Protein AF-A0A519QMC7-F1 (afdb_monomer_lite)

Structure (mmCIF, N/CA/C/O backbone):
data_AF-A0A519QMC7-F1
#
_entry.id   AF-A0A519QMC7-F1
#
loop_
_atom_site.group_PDB
_atom_site.id
_atom_site.type_symbol
_atom_site.label_atom_id
_atom_site.label_alt_id
_atom_site.label_comp_id
_atom_site.label_asym_id
_atom_site.label_entity_id
_atom_site.label_seq_id
_atom_site.pdbx_PDB_ins_code
_atom_site.Cartn_x
_atom_site.Cartn_y
_atom_site.Cartn_z
_atom_site.occupancy
_atom_site.B_iso_or_equiv
_atom_site.auth_seq_id
_atom_site.auth_comp_id
_atom_site.auth_asym_id
_atom_site.auth_atom_id
_atom_site.pdbx_PDB_model_num
ATOM 1 N N . MET A 1 1 ? 3.840 5.998 -18.937 1.00 46.09 1 MET A N 1
ATOM 2 C CA . MET A 1 1 ? 3.555 6.885 -17.779 1.00 46.09 1 MET A CA 1
ATOM 3 C C . MET A 1 1 ? 2.062 7.111 -17.493 1.00 46.09 1 MET A C 1
ATOM 5 O O . MET A 1 1 ? 1.726 7.189 -16.322 1.00 46.09 1 MET A O 1
ATOM 9 N N . ARG A 1 2 ? 1.148 7.182 -18.483 1.00 47.81 2 ARG A N 1
ATOM 10 C CA . ARG A 1 2 ? -0.302 7.411 -18.236 1.00 47.81 2 ARG A CA 1
ATOM 11 C C . ARG A 1 2 ? -0.976 6.383 -17.306 1.00 47.81 2 ARG A C 1
ATOM 13 O O . ARG A 1 2 ? -1.791 6.772 -16.480 1.00 47.81 2 ARG A O 1
ATOM 20 N N . ASN A 1 3 ? -0.586 5.110 -17.377 1.00 61.28 3 ASN A N 1
ATOM 21 C CA . ASN A 1 3 ? -1.212 4.038 -16.587 1.00 61.28 3 ASN A CA 1
ATOM 22 C C . ASN A 1 3 ? -0.839 4.063 -15.092 1.00 61.28 3 ASN A C 1
ATOM 24 O O . ASN A 1 3 ? -1.546 3.474 -14.284 1.00 61.28 3 ASN A O 1
ATOM 28 N N . LEU A 1 4 ? 0.231 4.768 -14.700 1.00 72.75 4 LEU A N 1
ATOM 29 C CA . LEU A 1 4 ? 0.704 4.784 -13.309 1.00 72.75 4 LEU A CA 1
ATOM 30 C C . LEU A 1 4 ? -0.295 5.445 -12.351 1.00 72.75 4 LEU A C 1
ATOM 32 O O . LEU A 1 4 ? -0.431 5.032 -11.206 1.00 72.75 4 LEU A O 1
ATOM 36 N N . TYR A 1 5 ? -1.000 6.479 -12.809 1.00 77.06 5 TYR A N 1
ATOM 37 C CA . TYR A 1 5 ? -1.881 7.269 -11.945 1.00 77.06 5 TYR A CA 1
ATOM 38 C C . TYR A 1 5 ? -3.151 6.513 -11.558 1.00 77.06 5 TYR A C 1
ATOM 40 O O . TYR A 1 5 ? -3.608 6.631 -10.424 1.00 77.06 5 TYR A O 1
ATOM 48 N N . PHE A 1 6 ? -3.671 5.681 -12.463 1.00 83.56 6 PHE A N 1
ATOM 49 C CA . PHE A 1 6 ? -4.758 4.758 -12.141 1.00 83.56 6 PHE A CA 1
ATOM 50 C C . PHE A 1 6 ? -4.337 3.754 -11.067 1.00 83.56 6 PHE A C 1
ATOM 52 O O . PHE A 1 6 ? -5.107 3.501 -10.143 1.00 83.56 6 PHE A O 1
ATOM 59 N N . VAL A 1 7 ? -3.098 3.254 -11.132 1.00 87.44 7 VAL A N 1
ATOM 60 C CA . VAL A 1 7 ? -2.547 2.361 -10.101 1.00 87.44 7 VAL A CA 1
ATOM 61 C C . VAL A 1 7 ? -2.447 3.071 -8.749 1.00 87.44 7 VAL A C 1
ATOM 63 O O . VAL A 1 7 ? -2.803 2.480 -7.737 1.00 87.44 7 VAL A O 1
ATOM 66 N N . ILE A 1 8 ? -2.051 4.350 -8.709 1.00 90.56 8 ILE A N 1
ATOM 67 C CA . ILE A 1 8 ? -2.015 5.124 -7.455 1.00 90.56 8 ILE A CA 1
ATOM 68 C C . ILE A 1 8 ? -3.418 5.244 -6.845 1.00 90.56 8 ILE A C 1
ATOM 70 O O . ILE A 1 8 ? -3.583 4.991 -5.654 1.00 90.56 8 ILE A O 1
ATOM 74 N N . ILE A 1 9 ? -4.436 5.591 -7.644 1.00 90.88 9 ILE A N 1
ATOM 75 C CA . ILE A 1 9 ? -5.827 5.670 -7.162 1.00 90.88 9 ILE A CA 1
ATOM 76 C C . ILE A 1 9 ? -6.267 4.319 -6.595 1.00 90.88 9 ILE A C 1
ATOM 78 O O . ILE A 1 9 ? -6.781 4.254 -5.478 1.00 90.88 9 ILE A O 1
ATOM 82 N N . PHE A 1 10 ? -6.025 3.248 -7.351 1.00 92.06 10 PHE A N 1
ATOM 83 C CA . PHE A 1 10 ? -6.333 1.888 -6.936 1.00 92.06 10 PHE A CA 1
ATOM 84 C C . PHE A 1 10 ? -5.649 1.531 -5.609 1.00 92.06 10 PHE A C 1
ATOM 86 O O . PHE A 1 10 ? -6.322 1.094 -4.684 1.00 92.06 10 PHE A O 1
ATOM 93 N N . PHE A 1 11 ? -4.355 1.815 -5.457 1.00 94.62 11 PHE A N 1
ATOM 94 C CA . PHE A 1 11 ? -3.611 1.566 -4.223 1.00 94.62 11 PHE A CA 1
ATOM 95 C C . PHE A 1 11 ? -4.136 2.356 -3.028 1.00 94.62 11 PHE A C 1
ATOM 97 O O . PHE A 1 11 ? -4.309 1.773 -1.958 1.00 94.62 11 PHE A O 1
ATOM 104 N N . VAL A 1 12 ? -4.451 3.644 -3.190 1.00 95.44 12 VAL A N 1
ATOM 105 C CA . VAL A 1 12 ? -5.041 4.440 -2.101 1.00 95.44 12 VAL A CA 1
ATOM 106 C C . VAL A 1 12 ? -6.371 3.829 -1.648 1.00 95.44 12 VAL A C 1
ATOM 108 O O . VAL A 1 12 ? -6.603 3.684 -0.447 1.00 95.44 12 VAL A O 1
ATOM 111 N N . ILE A 1 13 ? -7.229 3.416 -2.586 1.00 92.81 13 ILE A N 1
ATOM 112 C CA . ILE A 1 13 ? -8.515 2.776 -2.266 1.00 92.81 13 ILE A CA 1
ATOM 113 C C . ILE A 1 13 ? -8.298 1.413 -1.599 1.00 92.81 13 ILE A C 1
ATOM 115 O O . ILE A 1 13 ? -8.885 1.148 -0.550 1.00 92.81 13 ILE A O 1
ATOM 119 N N . SER A 1 14 ? -7.440 0.567 -2.169 1.00 93.19 14 SER A N 1
ATOM 120 C CA . SER A 1 14 ? -7.107 -0.762 -1.647 1.00 93.19 14 SER A CA 1
ATOM 121 C C . SER A 1 14 ? -6.582 -0.692 -0.215 1.00 93.19 14 SER A C 1
ATOM 123 O O . SER A 1 14 ? -7.052 -1.432 0.652 1.00 93.19 14 SER A O 1
ATOM 125 N N . GLY A 1 15 ? -5.671 0.246 0.056 1.00 94.69 15 GLY A N 1
ATOM 126 C CA . GLY A 1 15 ? -5.105 0.497 1.380 1.00 94.69 15 GLY A CA 1
ATOM 127 C C . GLY A 1 15 ? -6.135 1.012 2.380 1.00 94.69 15 GLY A C 1
ATOM 128 O O . GLY A 1 15 ? -6.187 0.559 3.523 1.00 94.69 15 GLY A O 1
ATOM 129 N N . PHE A 1 16 ? -7.009 1.921 1.945 1.00 94.06 16 PHE A N 1
ATOM 130 C CA . PHE A 1 16 ? -8.103 2.392 2.787 1.00 94.06 16 PHE A CA 1
ATOM 131 C C . PHE A 1 16 ? -9.039 1.240 3.170 1.00 94.06 16 PHE A C 1
ATOM 133 O O . PHE A 1 16 ? -9.337 1.035 4.346 1.00 94.06 16 PHE A O 1
ATOM 140 N N . LEU A 1 17 ? -9.459 0.444 2.185 1.00 91.25 17 LEU A N 1
ATOM 141 C CA . LEU A 1 17 ? -10.439 -0.619 2.367 1.00 91.25 17 LEU A CA 1
ATOM 142 C C . LEU A 1 17 ? -9.938 -1.736 3.281 1.00 91.25 17 LEU A C 1
ATOM 144 O O . LEU A 1 17 ? -10.635 -2.114 4.221 1.00 91.25 17 LEU A O 1
ATOM 148 N N . ILE A 1 18 ? -8.731 -2.256 3.026 1.00 91.69 18 ILE A N 1
ATOM 149 C CA . ILE A 1 18 ? -8.158 -3.328 3.848 1.00 91.69 18 ILE A CA 1
ATOM 150 C C . ILE A 1 18 ? -8.066 -2.895 5.306 1.00 91.69 18 ILE A C 1
ATOM 152 O O . ILE A 1 18 ? -8.461 -3.633 6.206 1.00 91.69 18 ILE A O 1
ATOM 156 N N . ASN A 1 19 ? -7.562 -1.688 5.541 1.00 93.81 19 ASN A N 1
ATOM 157 C CA . ASN A 1 19 ? -7.277 -1.245 6.887 1.00 93.81 19 ASN A CA 1
ATOM 158 C C . ASN A 1 19 ? -8.563 -0.868 7.634 1.00 93.81 19 ASN A C 1
ATOM 160 O O . ASN A 1 19 ? -8.681 -1.133 8.826 1.00 93.81 19 ASN A O 1
ATOM 164 N N . TYR A 1 20 ? -9.561 -0.341 6.922 1.00 91.38 20 TYR A N 1
ATOM 165 C CA . TYR A 1 20 ? -10.906 -0.139 7.453 1.00 91.38 20 TYR A CA 1
ATOM 166 C C . TYR A 1 20 ? -11.560 -1.462 7.884 1.00 91.38 20 TYR A C 1
ATOM 168 O O . TYR A 1 20 ? -12.094 -1.545 8.989 1.00 91.38 20 TYR A O 1
ATOM 176 N N . LEU A 1 21 ? -11.459 -2.518 7.067 1.00 89.12 21 LEU A N 1
ATOM 177 C CA . LEU A 1 21 ? -11.976 -3.850 7.410 1.00 89.12 21 LEU A CA 1
ATOM 178 C C . LEU A 1 21 ? -11.258 -4.457 8.624 1.00 89.12 21 LEU A C 1
ATOM 180 O O . LEU A 1 21 ? -11.921 -4.990 9.510 1.00 89.12 21 LEU A O 1
ATOM 184 N N . LEU A 1 22 ? -9.928 -4.327 8.706 1.00 91.44 22 LEU A N 1
ATOM 185 C CA . LEU A 1 22 ? -9.152 -4.774 9.872 1.00 91.44 22 LEU A CA 1
ATOM 186 C C . LEU A 1 22 ? -9.582 -4.053 11.159 1.00 91.44 22 LEU A C 1
ATOM 188 O O . LEU A 1 22 ? -9.704 -4.687 12.206 1.00 91.44 22 LEU A O 1
ATOM 192 N N . LEU A 1 23 ? -9.840 -2.743 11.085 1.00 92.12 23 LEU A N 1
ATOM 193 C CA . LEU A 1 23 ? -10.321 -1.945 12.218 1.00 92.12 23 LEU A CA 1
ATOM 194 C C . LEU A 1 23 ? -11.744 -2.340 12.645 1.00 92.12 23 LEU A C 1
ATOM 196 O O . LEU A 1 23 ? -12.019 -2.410 13.844 1.00 92.12 23 LEU A O 1
ATOM 200 N N . ILE A 1 24 ? -12.640 -2.627 11.693 1.00 89.06 24 ILE A N 1
ATOM 201 C CA . ILE A 1 24 ? -13.989 -3.135 11.996 1.00 89.06 24 ILE A CA 1
ATOM 202 C C . ILE A 1 24 ? -13.914 -4.500 12.678 1.00 89.06 24 ILE A C 1
ATOM 204 O O . ILE A 1 24 ? -14.530 -4.679 13.727 1.00 89.06 24 ILE A O 1
ATOM 208 N N . GLU A 1 25 ? -13.166 -5.446 12.104 1.00 89.00 25 GLU A N 1
ATOM 209 C CA . GLU A 1 25 ? -13.047 -6.807 12.640 1.00 89.00 25 GLU A CA 1
ATOM 210 C C . GLU A 1 25 ? -12.441 -6.792 14.049 1.00 89.00 25 GLU A C 1
ATOM 212 O O . GLU A 1 25 ? -12.923 -7.477 14.952 1.00 89.00 25 GLU A O 1
ATOM 217 N N . GLU A 1 26 ? -11.424 -5.956 14.269 1.00 90.38 26 GLU A N 1
ATOM 218 C CA . GLU A 1 26 ? -10.845 -5.766 15.594 1.00 90.38 26 GLU A CA 1
ATOM 219 C C . GLU A 1 26 ? -11.857 -5.199 16.596 1.00 90.38 26 GLU A C 1
ATOM 221 O O . GLU A 1 26 ? -11.900 -5.655 17.739 1.00 90.38 26 GLU A O 1
ATOM 226 N N . LYS A 1 27 ? -12.680 -4.228 16.180 1.00 88.94 27 LYS A N 1
ATOM 227 C CA . LYS A 1 27 ? -13.714 -3.635 17.036 1.00 88.94 27 LYS A CA 1
ATOM 228 C C . LYS A 1 27 ? -14.827 -4.631 17.376 1.00 88.94 27 LYS A C 1
ATOM 230 O O . LYS A 1 27 ? -15.353 -4.564 18.482 1.00 88.94 27 LYS A O 1
ATOM 235 N N . SER A 1 28 ? -15.203 -5.522 16.456 1.00 85.25 28 SER A N 1
ATOM 236 C CA . SER A 1 28 ? -16.301 -6.473 16.676 1.00 85.25 28 SER A CA 1
ATOM 237 C C . SER A 1 28 ? -15.876 -7.696 17.488 1.00 85.25 28 SER A C 1
ATOM 239 O O . SER A 1 28 ? -16.620 -8.143 18.356 1.00 85.25 28 SER A O 1
ATOM 241 N N . ASN A 1 29 ? -14.687 -8.242 17.219 1.00 81.00 29 ASN A N 1
ATOM 242 C CA . ASN A 1 29 ? -14.283 -9.554 17.729 1.00 81.00 29 ASN A CA 1
ATOM 243 C C . ASN A 1 29 ? -13.193 -9.481 18.809 1.00 81.00 29 ASN A C 1
ATOM 245 O O . ASN A 1 29 ? -12.755 -10.527 19.286 1.00 81.00 29 ASN A O 1
ATOM 249 N N . ASN A 1 30 ? -12.697 -8.281 19.153 1.00 78.12 30 ASN A N 1
ATOM 250 C CA . ASN A 1 30 ? -11.499 -8.024 19.978 1.00 78.12 30 ASN A CA 1
ATOM 251 C C . ASN A 1 30 ? -10.199 -8.694 19.486 1.00 78.12 30 ASN A C 1
ATOM 253 O O . ASN A 1 30 ? -9.121 -8.430 20.024 1.00 78.12 30 ASN A O 1
ATOM 257 N N . ASN A 1 31 ? -10.281 -9.528 18.452 1.00 79.19 31 ASN A N 1
ATOM 258 C CA . ASN A 1 31 ? -9.192 -10.264 17.847 1.00 79.19 31 ASN A CA 1
ATOM 259 C C . ASN A 1 31 ? -9.418 -10.368 16.334 1.00 79.19 31 ASN A C 1
ATOM 261 O O . ASN A 1 31 ? -10.555 -10.465 15.871 1.00 79.19 31 ASN A O 1
ATOM 265 N N . ILE A 1 32 ? -8.328 -10.373 15.574 1.00 83.94 32 ILE A N 1
ATOM 266 C CA . ILE A 1 32 ? -8.351 -10.423 14.112 1.00 83.94 32 ILE A CA 1
ATOM 267 C C . ILE A 1 32 ? -8.043 -11.854 13.683 1.00 83.94 32 ILE A C 1
ATOM 269 O O . ILE A 1 32 ? -6.971 -12.385 13.982 1.00 83.94 32 ILE A O 1
ATOM 273 N N . LYS A 1 33 ? -8.965 -12.492 12.956 1.00 86.44 33 LYS A N 1
ATOM 274 C CA . LYS A 1 33 ? -8.761 -13.843 12.425 1.00 86.44 33 LYS A CA 1
ATOM 275 C C . LYS A 1 33 ? -7.989 -13.758 11.111 1.00 86.44 33 LYS A C 1
ATOM 277 O O . LYS A 1 33 ? -8.565 -13.859 10.030 1.00 86.44 33 LYS A O 1
ATOM 282 N N . ILE A 1 34 ? -6.667 -13.629 11.216 1.00 85.12 34 ILE A N 1
ATOM 283 C CA . ILE A 1 34 ? -5.744 -13.491 10.075 1.00 85.12 34 ILE A CA 1
ATOM 284 C C . ILE A 1 34 ? -5.985 -14.558 8.989 1.00 85.12 34 ILE A C 1
ATOM 286 O O . ILE A 1 34 ? -6.023 -14.237 7.806 1.00 85.12 34 ILE A O 1
ATOM 290 N N . GLY A 1 35 ? -6.199 -15.822 9.375 1.00 86.19 35 GLY A N 1
ATOM 291 C CA . GLY A 1 35 ? -6.462 -16.899 8.414 1.00 86.19 35 GLY A CA 1
ATOM 292 C C . GLY A 1 35 ? -7.748 -16.681 7.610 1.00 86.19 35 GLY A C 1
ATOM 293 O O . GLY A 1 35 ? -7.740 -16.779 6.387 1.00 86.19 35 GLY A O 1
ATOM 294 N N . ALA A 1 36 ? -8.842 -16.306 8.279 1.00 85.81 36 ALA A N 1
ATOM 295 C CA . ALA A 1 36 ? -10.107 -16.007 7.608 1.00 85.81 36 ALA A CA 1
ATOM 296 C C . ALA A 1 36 ? -9.984 -14.772 6.702 1.00 85.81 36 ALA A C 1
ATOM 298 O O . ALA A 1 36 ? -10.532 -14.749 5.602 1.00 85.81 36 ALA A O 1
ATOM 299 N N . PHE A 1 37 ? -9.215 -13.774 7.142 1.00 86.44 37 PHE A N 1
ATOM 300 C CA . PHE A 1 37 ? -8.879 -12.601 6.347 1.00 86.44 37 PHE A CA 1
ATOM 301 C C . PHE A 1 37 ? -8.151 -12.975 5.041 1.00 86.44 37 PHE A C 1
ATOM 303 O O . PHE A 1 37 ? -8.579 -12.548 3.965 1.00 86.44 37 PHE A O 1
ATOM 310 N N . TYR A 1 38 ? -7.116 -13.822 5.106 1.00 87.88 38 TYR A N 1
ATOM 311 C CA . TYR A 1 38 ? -6.389 -14.273 3.914 1.00 87.88 38 TYR A CA 1
ATOM 312 C C . TYR A 1 38 ? -7.246 -15.122 2.980 1.00 87.88 38 TYR A C 1
ATOM 314 O O . TYR A 1 38 ? -7.175 -14.932 1.770 1.00 87.88 38 TYR A O 1
ATOM 322 N N . ILE A 1 39 ? -8.094 -16.005 3.514 1.00 88.81 39 ILE A N 1
ATOM 323 C CA . ILE A 1 39 ? -8.983 -16.842 2.696 1.00 88.81 39 ILE A CA 1
ATOM 324 C C . ILE A 1 39 ? -9.962 -15.978 1.896 1.00 88.81 39 ILE A C 1
ATOM 326 O O . ILE A 1 39 ? -10.067 -16.142 0.682 1.00 88.81 39 ILE A O 1
ATOM 330 N N . ARG A 1 40 ? -10.642 -15.019 2.543 1.00 85.38 40 ARG A N 1
ATOM 331 C CA . ARG A 1 40 ? -11.578 -14.108 1.855 1.00 85.38 40 ARG A CA 1
ATOM 332 C C . ARG A 1 40 ? -10.892 -13.346 0.724 1.00 85.38 40 ARG A C 1
ATOM 334 O O . ARG A 1 40 ? -11.456 -13.191 -0.357 1.00 85.38 40 ARG A O 1
ATOM 341 N N . ARG A 1 41 ? -9.660 -12.891 0.959 1.00 86.19 41 ARG A N 1
ATOM 342 C CA . ARG A 1 41 ? -8.869 -12.200 -0.058 1.00 86.19 41 ARG A CA 1
ATOM 343 C C . ARG A 1 41 ? -8.446 -13.127 -1.196 1.00 86.19 41 ARG A C 1
ATOM 345 O O . ARG A 1 41 ? -8.649 -12.765 -2.352 1.00 86.19 41 ARG A O 1
ATOM 352 N N . ALA A 1 42 ? -7.921 -14.310 -0.887 1.00 87.69 42 ALA A N 1
ATOM 353 C CA . ALA A 1 42 ? -7.515 -15.288 -1.890 1.00 87.69 42 ALA A CA 1
ATOM 354 C C . ALA A 1 42 ? -8.696 -15.663 -2.797 1.00 87.69 42 ALA A C 1
ATOM 356 O O . ALA A 1 42 ? -8.562 -15.622 -4.013 1.00 87.69 42 ALA A O 1
ATOM 357 N N . LEU A 1 43 ? -9.883 -15.905 -2.235 1.00 88.94 43 LEU A N 1
ATOM 358 C CA . LEU A 1 43 ? -11.092 -16.202 -3.014 1.00 88.94 43 LEU A CA 1
ATOM 359 C C . LEU A 1 43 ? -11.557 -15.039 -3.903 1.00 88.94 43 LEU A C 1
ATOM 361 O O . LEU A 1 43 ? -12.235 -15.274 -4.897 1.00 88.94 43 LEU A O 1
ATOM 365 N N . ARG A 1 44 ? -11.193 -13.794 -3.579 1.00 86.12 44 ARG A N 1
ATOM 366 C CA . ARG A 1 44 ? -11.514 -12.616 -4.396 1.00 86.12 44 ARG A CA 1
ATOM 367 C C . ARG A 1 44 ? -10.492 -12.372 -5.510 1.00 86.12 44 ARG A C 1
ATOM 369 O O . ARG A 1 44 ? -10.886 -12.002 -6.612 1.00 86.12 44 ARG A O 1
ATOM 376 N N . VAL A 1 45 ? -9.199 -12.531 -5.225 1.00 87.12 45 VAL A N 1
ATOM 377 C CA . VAL A 1 45 ? -8.108 -12.175 -6.153 1.00 87.12 45 VAL A CA 1
ATOM 378 C C . VAL A 1 45 ? -7.708 -13.355 -7.037 1.00 87.12 45 VAL A C 1
ATOM 380 O O . VAL A 1 45 ? -7.538 -13.190 -8.246 1.00 87.12 45 VAL A O 1
ATOM 383 N N . LEU A 1 46 ? -7.604 -14.557 -6.463 1.00 88.50 46 LEU A N 1
ATOM 384 C CA . LEU A 1 46 ? -7.077 -15.735 -7.147 1.00 88.50 46 LEU A CA 1
ATOM 385 C C . LEU A 1 46 ? -7.893 -16.138 -8.386 1.00 88.50 46 LEU A C 1
ATOM 387 O O . LEU A 1 46 ? -7.262 -16.425 -9.398 1.00 88.50 46 LEU A O 1
ATOM 391 N N . PRO A 1 47 ? -9.244 -16.117 -8.400 1.00 90.69 47 PRO A N 1
ATOM 392 C CA . PRO A 1 47 ? -9.992 -16.491 -9.603 1.00 90.69 47 PRO A CA 1
ATOM 393 C C . PRO A 1 47 ? -9.687 -15.576 -10.790 1.00 90.69 47 PRO A C 1
ATOM 395 O O . PRO A 1 47 ? -9.445 -16.049 -11.898 1.00 90.69 47 PRO A O 1
ATOM 398 N N . VAL A 1 48 ? -9.644 -14.263 -10.550 1.00 89.81 48 VAL A N 1
ATOM 399 C CA . VAL A 1 48 ? -9.351 -13.270 -11.592 1.00 89.81 48 VAL A CA 1
ATOM 400 C C . VAL A 1 48 ? -7.904 -13.403 -12.058 1.00 89.81 48 VAL A C 1
ATOM 402 O O . VAL A 1 48 ? -7.644 -13.384 -13.260 1.00 89.81 48 VAL A O 1
ATOM 405 N N . PHE A 1 49 ? -6.972 -13.599 -11.121 1.00 88.75 49 PHE A N 1
ATOM 406 C CA . PHE A 1 49 ? -5.570 -13.855 -11.431 1.00 88.75 49 PHE A CA 1
ATOM 407 C C . PHE A 1 49 ? -5.396 -15.105 -12.299 1.00 88.75 49 PHE A C 1
ATOM 409 O O . PHE A 1 49 ? -4.715 -15.030 -13.314 1.00 88.75 49 PHE A O 1
ATOM 416 N N . LEU A 1 50 ? -6.033 -16.226 -11.947 1.00 89.88 50 LEU A N 1
ATOM 417 C CA . LEU A 1 50 ? -5.925 -17.482 -12.692 1.00 89.88 50 LEU A CA 1
ATOM 418 C C . LEU A 1 50 ? -6.483 -17.355 -14.109 1.00 89.88 50 LEU A C 1
ATOM 420 O O . LEU A 1 50 ? -5.851 -17.828 -15.049 1.00 89.88 50 LEU A O 1
ATOM 424 N N . VAL A 1 51 ? -7.627 -16.685 -14.277 1.00 90.06 51 VAL A N 1
ATOM 425 C CA . VAL A 1 51 ? -8.205 -16.427 -15.604 1.00 90.06 51 VAL A CA 1
ATOM 426 C C . VAL A 1 51 ? -7.259 -15.567 -16.438 1.00 90.06 51 VAL A C 1
ATOM 428 O O . VAL A 1 51 ? -6.931 -15.930 -17.564 1.00 90.06 51 VAL A O 1
ATOM 431 N N . TYR A 1 52 ? -6.775 -14.453 -15.886 1.00 86.81 52 TYR A N 1
ATOM 432 C CA . TYR A 1 52 ? -5.848 -13.566 -16.587 1.00 86.81 52 TYR A CA 1
ATOM 433 C C . TYR A 1 52 ? -4.523 -14.262 -16.930 1.00 86.81 52 TYR A C 1
ATOM 435 O O . TYR A 1 52 ? -4.020 -14.139 -18.044 1.00 86.81 52 TYR A O 1
ATOM 443 N N . PHE A 1 53 ? -3.986 -15.050 -16.000 1.00 86.00 53 PHE A N 1
ATOM 444 C CA . PHE A 1 53 ? -2.773 -15.829 -16.207 1.00 86.00 53 PHE A CA 1
ATOM 445 C C . PHE A 1 53 ? -2.963 -16.896 -17.294 1.00 86.00 53 PHE A C 1
ATOM 447 O O . PHE A 1 53 ? -2.109 -17.028 -18.167 1.00 86.00 53 PHE A O 1
ATOM 454 N N . ALA A 1 54 ? -4.106 -17.587 -17.319 1.00 87.94 54 ALA A N 1
ATOM 455 C CA . ALA A 1 54 ? -4.444 -18.520 -18.392 1.00 87.94 54 ALA A CA 1
ATOM 456 C C . ALA A 1 54 ? -4.529 -17.819 -19.757 1.00 87.94 54 ALA A C 1
ATOM 458 O O . ALA A 1 54 ? -3.984 -18.328 -20.731 1.00 87.94 54 ALA A O 1
ATOM 459 N N . PHE A 1 55 ? -5.140 -16.629 -19.833 1.00 86.00 55 PHE A N 1
ATOM 460 C CA . PHE A 1 55 ? -5.173 -15.843 -21.072 1.00 86.00 55 PHE A CA 1
ATOM 461 C C . PHE A 1 55 ? -3.780 -15.488 -21.582 1.00 86.00 55 PHE A C 1
ATOM 463 O O . PHE A 1 55 ? -3.554 -15.551 -22.787 1.00 86.00 55 PHE A O 1
ATOM 470 N N . ILE A 1 56 ? -2.855 -15.143 -20.684 1.00 81.50 56 ILE A N 1
ATOM 471 C CA . ILE A 1 56 ? -1.456 -14.898 -21.039 1.00 81.50 56 ILE A CA 1
ATOM 472 C C . ILE A 1 56 ? -0.853 -16.170 -21.633 1.00 81.50 56 ILE A C 1
ATOM 474 O O . ILE A 1 56 ? -0.371 -16.127 -22.755 1.00 81.50 56 ILE A O 1
ATOM 478 N N . LEU A 1 57 ? -0.965 -17.324 -20.975 1.00 82.56 57 LEU A N 1
ATOM 479 C CA . LEU A 1 57 ? -0.401 -18.578 -21.498 1.00 82.56 57 LEU A CA 1
ATOM 480 C C . LEU A 1 57 ? -0.917 -18.977 -22.897 1.00 82.56 57 LEU A C 1
ATOM 482 O O . LEU A 1 57 ? -0.253 -19.748 -23.583 1.00 82.56 57 LEU A O 1
ATOM 486 N N . LEU A 1 58 ? -2.074 -18.460 -23.323 1.00 83.88 58 LEU A N 1
ATOM 487 C CA . LEU A 1 58 ? -2.661 -18.705 -24.644 1.00 83.88 58 LEU A CA 1
ATOM 488 C C . LEU A 1 58 ? -2.210 -17.711 -25.733 1.00 83.88 58 LEU A C 1
ATOM 490 O O . LEU A 1 58 ? -2.539 -17.914 -26.901 1.00 83.88 58 LEU A O 1
ATOM 494 N N . GLN A 1 59 ? -1.499 -16.633 -25.387 1.00 79.94 59 GLN A N 1
ATOM 495 C CA . GLN A 1 59 ? -0.999 -15.665 -26.369 1.00 79.94 59 GLN A CA 1
ATOM 496 C C . GLN A 1 59 ? 0.254 -16.192 -27.091 1.00 79.94 59 GLN A C 1
ATOM 498 O O . GLN A 1 59 ? 1.088 -16.859 -26.473 1.00 79.94 59 GLN A O 1
ATOM 503 N N . PRO A 1 60 ? 0.436 -15.863 -28.385 1.00 74.12 60 PRO A N 1
ATOM 504 C CA . PRO A 1 60 ? 1.653 -16.188 -29.116 1.00 74.12 60 PRO A CA 1
ATOM 505 C C . PRO A 1 60 ? 2.792 -15.279 -28.640 1.00 74.12 60 PRO A C 1
ATOM 507 O O . PRO A 1 60 ? 2.961 -14.163 -29.128 1.00 74.12 60 PRO A O 1
ATOM 510 N N . PHE A 1 61 ? 3.550 -15.745 -27.652 1.00 71.88 61 PHE A N 1
ATOM 511 C CA . PHE A 1 61 ? 4.727 -15.048 -27.144 1.00 71.88 61 PHE A CA 1
ATOM 512 C C . PHE A 1 61 ? 5.999 -15.466 -27.872 1.00 71.88 61 PHE A C 1
ATOM 514 O O . PHE A 1 61 ? 6.126 -16.612 -28.311 1.00 71.88 61 PHE A O 1
ATOM 521 N N . GLU A 1 62 ? 6.969 -14.553 -27.956 1.00 70.38 62 GLU A N 1
ATOM 522 C CA . GLU A 1 62 ? 8.313 -14.950 -28.358 1.00 70.38 62 GLU A CA 1
ATOM 523 C C . GLU A 1 62 ? 8.898 -15.915 -27.306 1.00 70.38 62 GLU A C 1
ATOM 525 O O . GLU A 1 62 ? 8.625 -15.760 -26.111 1.00 70.38 62 GLU A O 1
ATOM 530 N N . PRO A 1 63 ? 9.721 -16.909 -27.695 1.00 63.72 63 PRO A N 1
ATOM 531 C CA . PRO A 1 63 ? 10.258 -17.918 -26.772 1.00 63.72 63 PRO A CA 1
ATOM 532 C C . PRO A 1 63 ? 10.993 -17.342 -25.550 1.00 63.72 63 PRO A C 1
ATOM 534 O O . PRO A 1 63 ? 11.087 -18.000 -24.515 1.00 63.72 63 PRO A O 1
ATOM 537 N N . ASN A 1 64 ? 11.495 -16.109 -25.657 1.00 64.44 64 ASN A N 1
ATOM 538 C CA . ASN A 1 64 ? 12.214 -15.417 -24.591 1.00 64.44 64 ASN A CA 1
ATOM 539 C C . ASN A 1 64 ? 11.298 -14.676 -23.598 1.00 64.44 64 ASN A C 1
ATOM 541 O O . ASN A 1 64 ? 11.768 -14.273 -22.534 1.00 64.44 64 ASN A O 1
ATOM 545 N N . ASP A 1 65 ? 10.001 -14.531 -23.887 1.00 67.94 65 ASP A N 1
ATOM 546 C CA . ASP A 1 65 ? 9.091 -13.729 -23.062 1.00 67.94 65 ASP A CA 1
ATOM 547 C C . ASP A 1 65 ? 8.546 -14.493 -21.843 1.00 67.94 65 ASP A C 1
ATOM 549 O O . ASP A 1 65 ? 8.332 -13.915 -20.771 1.00 67.94 65 ASP A O 1
ATOM 553 N N . LEU A 1 66 ? 8.364 -15.811 -21.973 1.00 75.00 66 LEU A N 1
ATOM 554 C CA . LEU A 1 66 ? 7.831 -16.701 -20.933 1.00 75.00 66 LEU A CA 1
ATOM 555 C C . LEU A 1 66 ? 8.869 -17.728 -20.468 1.00 75.00 66 LEU A C 1
ATOM 557 O O . LEU A 1 66 ? 8.661 -18.939 -20.518 1.00 75.00 66 LEU A O 1
ATOM 561 N N . THR A 1 67 ? 10.002 -17.244 -19.968 1.00 81.75 67 THR A N 1
ATOM 562 C CA . THR A 1 67 ? 10.964 -18.114 -19.281 1.00 81.75 67 THR A CA 1
ATOM 563 C C . THR A 1 67 ? 10.387 -18.650 -17.963 1.00 81.75 67 THR A C 1
ATOM 565 O O . THR A 1 67 ? 9.545 -18.015 -17.322 1.00 81.75 67 THR A O 1
ATOM 568 N N . LEU A 1 68 ? 10.888 -19.803 -17.498 1.00 83.56 68 LEU A N 1
ATOM 569 C CA . LEU A 1 68 ? 10.512 -20.370 -16.193 1.00 83.56 68 LEU A CA 1
ATOM 570 C C . LEU A 1 68 ? 10.711 -19.358 -15.052 1.00 83.56 68 LEU A C 1
ATOM 572 O O . LEU A 1 68 ? 9.890 -19.281 -14.142 1.00 83.56 68 LEU A O 1
ATOM 576 N N . LYS A 1 69 ? 11.765 -18.537 -15.137 1.00 84.56 69 LYS A N 1
ATOM 577 C CA . LYS A 1 69 ? 12.039 -17.447 -14.195 1.00 84.56 69 LYS A CA 1
ATOM 578 C C . LYS A 1 69 ? 10.874 -16.446 -14.136 1.00 84.56 69 LYS A C 1
ATOM 580 O O . LYS A 1 69 ? 10.384 -16.157 -13.047 1.00 84.56 69 LYS A O 1
ATOM 585 N N . ASN A 1 70 ? 10.382 -15.977 -15.286 1.00 81.81 70 ASN A N 1
ATOM 586 C CA . ASN A 1 70 ? 9.258 -15.035 -15.352 1.00 81.81 70 ASN A CA 1
ATOM 587 C C . ASN A 1 70 ? 7.978 -15.639 -14.764 1.00 81.81 70 ASN A C 1
ATOM 589 O O . ASN A 1 70 ? 7.270 -14.981 -14.004 1.00 81.81 70 ASN A O 1
ATOM 593 N N . ILE A 1 71 ? 7.704 -16.911 -15.065 1.00 84.81 71 ILE A N 1
ATOM 594 C CA . ILE A 1 71 ? 6.542 -17.631 -14.527 1.00 84.81 71 ILE A CA 1
ATOM 595 C C . ILE A 1 71 ? 6.625 -17.742 -13.002 1.00 84.81 71 ILE A C 1
ATOM 597 O O . ILE A 1 71 ? 5.648 -17.450 -12.309 1.00 84.81 71 ILE A O 1
ATOM 601 N N . LEU A 1 72 ? 7.794 -18.106 -12.466 1.00 87.38 72 LEU A N 1
ATOM 602 C CA . LEU A 1 72 ? 8.012 -18.165 -11.021 1.00 87.38 72 LEU A CA 1
ATOM 603 C C . LEU A 1 72 ? 7.787 -16.799 -10.375 1.00 87.38 72 LEU A C 1
ATOM 605 O O . LEU A 1 72 ? 7.111 -16.724 -9.349 1.00 87.38 72 LEU A O 1
ATOM 609 N N . HIS A 1 73 ? 8.272 -15.718 -10.985 1.00 85.62 73 HIS A N 1
ATOM 610 C CA . HIS A 1 73 ? 8.031 -14.369 -10.479 1.00 85.62 73 HIS A CA 1
ATOM 611 C C . HIS A 1 73 ? 6.544 -13.987 -10.477 1.00 85.62 73 HIS A C 1
ATOM 613 O O . HIS A 1 73 ? 6.090 -13.342 -9.532 1.00 85.62 73 HIS A O 1
ATOM 619 N N . ILE A 1 74 ? 5.766 -14.406 -11.480 1.00 86.75 74 ILE A N 1
ATOM 620 C CA . ILE A 1 74 ? 4.318 -14.145 -11.545 1.00 86.75 74 ILE A CA 1
ATOM 621 C C . ILE A 1 74 ? 3.582 -14.895 -10.436 1.00 86.75 74 ILE A C 1
ATOM 623 O O . ILE A 1 74 ? 2.832 -14.285 -9.679 1.00 86.75 74 ILE A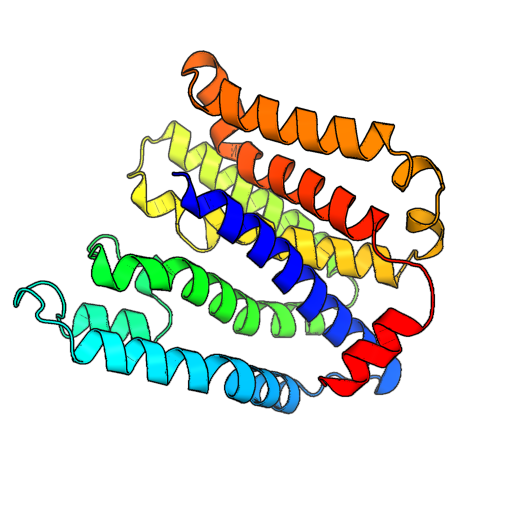 O 1
ATOM 627 N N . ILE A 1 75 ? 3.829 -16.201 -10.306 1.00 86.75 75 ILE A N 1
ATOM 628 C CA . ILE A 1 75 ? 3.149 -17.059 -9.323 1.00 86.75 75 ILE A CA 1
ATOM 629 C C . ILE A 1 75 ? 3.537 -16.681 -7.889 1.00 86.75 75 ILE A C 1
ATOM 631 O O . ILE A 1 75 ? 2.713 -16.760 -6.982 1.00 86.75 75 ILE A O 1
ATOM 635 N N . THR A 1 76 ? 4.778 -16.245 -7.670 1.00 88.56 76 THR A N 1
ATOM 636 C CA . THR A 1 76 ? 5.237 -15.800 -6.344 1.00 88.56 76 THR A CA 1
ATOM 637 C C . THR A 1 76 ? 4.931 -14.332 -6.059 1.00 88.56 76 THR A C 1
ATOM 639 O O . THR A 1 76 ? 5.293 -13.847 -4.990 1.00 88.56 76 THR A O 1
ATOM 642 N N . PHE A 1 77 ? 4.270 -13.613 -6.976 1.00 87.69 77 PHE A N 1
ATOM 643 C CA . PHE A 1 77 ? 3.991 -12.180 -6.844 1.00 87.69 77 PHE A CA 1
ATOM 644 C C . PHE A 1 77 ? 5.258 -11.332 -6.631 1.00 87.69 77 PHE A C 1
ATOM 646 O O . PHE A 1 77 ? 5.227 -10.317 -5.939 1.00 87.69 77 PHE A O 1
ATOM 653 N N . THR A 1 78 ? 6.382 -11.735 -7.230 1.00 87.56 78 THR A N 1
ATOM 654 C CA . THR A 1 78 ? 7.693 -11.069 -7.117 1.00 87.56 78 THR A CA 1
ATOM 655 C C . THR A 1 78 ? 8.175 -10.446 -8.428 1.00 87.56 78 THR A C 1
ATOM 657 O O . THR A 1 78 ? 9.329 -10.041 -8.523 1.00 87.56 78 THR A O 1
ATOM 660 N N . VAL A 1 79 ? 7.302 -10.301 -9.433 1.00 84.50 79 VAL A N 1
ATOM 661 C CA . VAL A 1 79 ? 7.617 -9.631 -10.719 1.00 84.50 79 VAL A CA 1
ATOM 662 C C . VAL A 1 79 ? 8.197 -8.231 -10.522 1.00 84.50 79 VAL A C 1
ATOM 664 O O . VAL A 1 79 ? 9.029 -7.775 -11.299 1.00 84.50 79 VAL A O 1
ATOM 667 N N . ASN A 1 80 ? 7.785 -7.540 -9.461 1.00 84.19 80 ASN A N 1
ATOM 668 C CA . ASN A 1 80 ? 8.301 -6.224 -9.115 1.00 84.19 80 ASN A CA 1
ATOM 669 C C . ASN A 1 80 ? 9.755 -6.234 -8.619 1.00 84.19 80 ASN A C 1
ATOM 671 O O . ASN A 1 80 ? 10.281 -5.149 -8.424 1.00 84.19 80 ASN A O 1
ATOM 675 N N . PHE A 1 81 ? 10.387 -7.391 -8.399 1.00 80.31 81 PHE A N 1
ATOM 676 C CA . PHE A 1 81 ? 11.810 -7.533 -8.059 1.00 80.31 81 PHE A CA 1
ATOM 677 C C . PHE A 1 81 ? 12.680 -7.976 -9.242 1.00 80.31 81 PHE A C 1
ATOM 679 O O . PHE A 1 81 ? 13.889 -8.100 -9.077 1.00 80.31 81 PHE A O 1
ATOM 686 N N . ASP A 1 82 ? 12.084 -8.222 -10.412 1.00 77.38 82 ASP A N 1
ATOM 687 C CA . ASP A 1 82 ? 12.825 -8.606 -11.610 1.00 77.38 82 ASP A CA 1
ATOM 688 C C . ASP A 1 82 ? 12.972 -7.421 -12.575 1.00 77.38 82 ASP A C 1
ATOM 690 O O . ASP A 1 82 ? 11.990 -6.846 -13.070 1.00 77.38 82 ASP A O 1
ATOM 694 N N . ASP A 1 83 ? 14.226 -7.082 -12.861 1.00 67.50 83 ASP A N 1
ATOM 695 C CA . ASP A 1 83 ? 14.602 -6.027 -13.803 1.00 67.50 83 ASP A CA 1
ATOM 696 C C . ASP A 1 83 ? 14.528 -6.496 -15.258 1.00 67.50 83 ASP A C 1
ATOM 698 O O . ASP A 1 83 ? 14.431 -5.676 -16.167 1.00 67.50 83 ASP A O 1
ATOM 702 N N . SER A 1 84 ? 14.492 -7.814 -15.487 1.00 67.44 84 SER A N 1
ATOM 703 C CA . SER A 1 84 ? 14.356 -8.420 -16.821 1.00 67.44 84 SER A CA 1
ATOM 704 C C . SER A 1 84 ? 12.903 -8.607 -17.279 1.00 67.44 84 SER A C 1
ATOM 706 O O . SER A 1 84 ? 12.630 -9.339 -18.230 1.00 67.44 84 SER A O 1
ATOM 708 N N . ARG A 1 85 ? 11.951 -7.941 -16.613 1.00 70.44 85 ARG A N 1
ATOM 709 C CA . ARG A 1 85 ? 10.522 -8.071 -16.912 1.00 70.44 85 ARG A CA 1
ATOM 710 C C . ARG A 1 85 ? 10.188 -7.643 -18.341 1.00 70.44 85 ARG A C 1
ATOM 712 O O . ARG A 1 85 ? 10.573 -6.573 -18.812 1.00 70.44 85 ARG A O 1
ATOM 719 N N . VAL A 1 86 ? 9.380 -8.465 -18.993 1.00 69.31 86 VAL A N 1
ATOM 720 C CA . VAL A 1 86 ? 8.898 -8.237 -20.354 1.00 69.31 86 VAL A CA 1
ATOM 721 C C . VAL A 1 86 ? 7.596 -7.443 -20.304 1.00 69.31 86 VAL A C 1
ATOM 723 O O . VAL A 1 86 ? 6.853 -7.513 -19.326 1.00 69.31 86 VAL A O 1
ATOM 726 N N . TRP A 1 87 ? 7.292 -6.671 -21.350 1.00 69.44 87 TRP A N 1
ATOM 727 C CA . TRP A 1 87 ? 6.059 -5.876 -21.432 1.00 69.44 87 TRP A CA 1
ATOM 728 C C . TRP A 1 87 ? 4.793 -6.691 -21.114 1.00 69.44 87 TRP A C 1
ATOM 730 O O . TRP A 1 87 ? 3.928 -6.228 -20.372 1.00 69.44 87 TRP A O 1
ATOM 740 N N . SER A 1 88 ? 4.730 -7.927 -21.613 1.00 68.25 88 SER A N 1
ATOM 741 C CA . SER A 1 88 ? 3.617 -8.864 -21.435 1.00 68.25 88 SER A CA 1
ATOM 742 C C . SER A 1 88 ? 3.326 -9.221 -19.976 1.00 68.25 88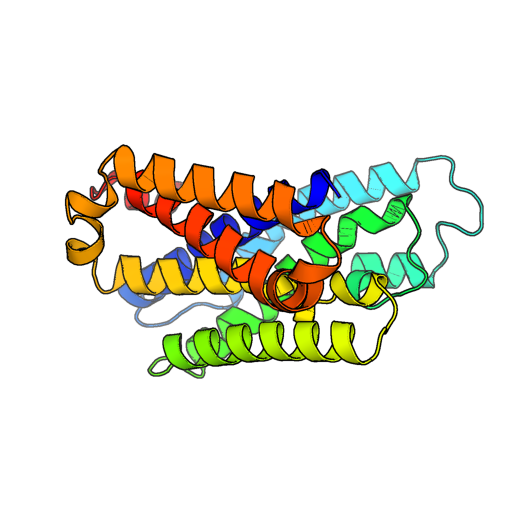 SER A C 1
ATOM 744 O O . SER A 1 88 ? 2.168 -9.339 -19.578 1.00 68.25 88 SER A O 1
ATOM 746 N N . THR A 1 89 ? 4.370 -9.350 -19.158 1.00 71.81 89 THR A N 1
ATOM 747 C CA . THR A 1 89 ? 4.276 -9.695 -17.733 1.00 71.81 89 THR A CA 1
ATOM 748 C C . THR A 1 89 ? 4.392 -8.467 -16.834 1.00 71.81 89 THR A C 1
ATOM 750 O O . THR A 1 89 ? 4.079 -8.527 -15.645 1.00 71.81 89 THR A O 1
ATOM 753 N N . GLY A 1 90 ? 4.756 -7.318 -17.410 1.00 73.19 90 GLY A N 1
ATOM 754 C CA . GLY A 1 90 ? 4.937 -6.058 -16.708 1.00 73.19 90 GLY A CA 1
ATOM 755 C C . GLY A 1 90 ? 3.729 -5.693 -15.855 1.00 73.19 90 GLY A C 1
ATOM 756 O O . GLY A 1 90 ? 3.900 -5.303 -14.712 1.00 73.19 90 GLY A O 1
ATOM 757 N N . HIS A 1 91 ? 2.501 -5.900 -16.330 1.00 79.19 91 HIS A N 1
ATOM 758 C CA . HIS A 1 91 ? 1.283 -5.540 -15.591 1.00 79.19 91 HIS A CA 1
ATOM 759 C C . HIS A 1 91 ? 1.137 -6.197 -14.203 1.00 79.19 91 HIS A C 1
ATOM 761 O O . HIS A 1 91 ? 0.429 -5.657 -13.355 1.00 79.19 91 HIS A O 1
ATOM 767 N N . PHE A 1 92 ? 1.834 -7.304 -13.924 1.00 84.44 92 PHE A N 1
ATOM 768 C CA . PHE A 1 92 ? 1.790 -7.968 -12.618 1.00 84.44 92 PHE A CA 1
ATOM 769 C C . PHE A 1 92 ? 2.555 -7.235 -11.510 1.00 84.44 92 PHE A C 1
ATOM 771 O O . PHE A 1 92 ? 2.356 -7.567 -10.342 1.00 84.44 92 PHE A O 1
ATOM 778 N N . TRP A 1 93 ? 3.386 -6.229 -11.821 1.00 86.31 93 TRP A N 1
ATOM 779 C CA . TRP A 1 93 ? 4.133 -5.494 -10.788 1.00 86.31 93 TRP A CA 1
ATOM 780 C C . TRP A 1 93 ? 3.194 -4.861 -9.749 1.00 86.31 93 TRP A C 1
ATOM 782 O O . TRP A 1 93 ? 3.472 -4.920 -8.552 1.00 86.31 93 TRP A O 1
ATOM 792 N N . SER A 1 94 ? 2.058 -4.297 -10.187 1.00 87.88 94 SER A N 1
ATOM 793 C CA . SER A 1 94 ? 1.121 -3.623 -9.285 1.00 87.88 94 SER A CA 1
ATOM 794 C C . SER A 1 94 ? 0.352 -4.615 -8.419 1.00 87.88 94 SER A C 1
ATOM 796 O O . SER A 1 94 ? 0.158 -4.360 -7.235 1.00 87.88 94 SER A O 1
ATOM 798 N N . LEU A 1 95 ? -0.027 -5.766 -8.986 1.00 89.12 95 LEU A N 1
ATOM 799 C CA . LEU A 1 95 ? -0.646 -6.852 -8.226 1.00 89.12 95 LEU A CA 1
ATOM 800 C C . LEU A 1 95 ? 0.335 -7.427 -7.194 1.00 89.12 95 LEU A C 1
ATOM 802 O O . LEU A 1 95 ? -0.045 -7.673 -6.055 1.00 89.12 95 LEU A O 1
ATOM 806 N N . GLY A 1 96 ? 1.612 -7.569 -7.564 1.00 89.69 96 GLY A N 1
ATOM 807 C CA . GLY A 1 96 ? 2.657 -8.033 -6.655 1.00 89.69 96 GLY A CA 1
ATOM 808 C C . GLY A 1 96 ? 2.829 -7.130 -5.437 1.00 89.69 96 GLY A C 1
ATOM 809 O O . GLY A 1 96 ? 2.850 -7.615 -4.310 1.00 89.69 96 GLY A O 1
ATOM 810 N N . ILE A 1 97 ? 2.869 -5.809 -5.641 1.00 91.56 97 ILE A N 1
ATOM 811 C CA . ILE A 1 97 ? 2.924 -4.843 -4.531 1.00 91.56 97 ILE A CA 1
ATOM 812 C C . ILE A 1 97 ? 1.693 -4.955 -3.629 1.00 91.56 97 ILE A C 1
ATOM 814 O O . ILE A 1 97 ? 1.822 -4.883 -2.405 1.00 91.56 97 ILE A O 1
ATOM 818 N N . GLU A 1 98 ? 0.512 -5.128 -4.222 1.00 92.06 98 GLU A N 1
ATOM 819 C CA . GLU A 1 98 ? -0.734 -5.310 -3.482 1.00 92.06 98 GLU A CA 1
ATOM 820 C C . GLU A 1 98 ? -0.658 -6.536 -2.564 1.00 92.06 98 GLU A C 1
ATOM 822 O O . GLU A 1 98 ? -0.810 -6.404 -1.351 1.00 92.06 98 GLU A O 1
ATOM 827 N N . GLU A 1 99 ? -0.342 -7.709 -3.118 1.00 91.12 99 GLU A N 1
ATOM 828 C CA . GLU A 1 99 ? -0.267 -8.968 -2.369 1.00 91.12 99 GLU A CA 1
ATOM 829 C C . GLU A 1 99 ? 0.840 -8.946 -1.306 1.00 91.12 99 GLU A C 1
ATOM 831 O O . GLU A 1 99 ? 0.629 -9.374 -0.169 1.00 91.12 99 GLU A O 1
ATOM 836 N N . GLN A 1 100 ? 1.994 -8.346 -1.611 1.00 93.06 100 GLN A N 1
ATOM 837 C CA . GLN A 1 100 ? 3.067 -8.129 -0.635 1.00 93.06 100 GLN A CA 1
ATOM 838 C C . GLN A 1 100 ? 2.595 -7.267 0.538 1.00 93.06 100 GLN A C 1
ATOM 840 O O . GLN A 1 100 ? 2.864 -7.591 1.699 1.00 93.06 100 GLN A O 1
ATOM 845 N N . PHE A 1 101 ? 1.851 -6.191 0.269 1.00 93.69 101 PHE A N 1
ATOM 846 C CA . PHE A 1 101 ? 1.250 -5.378 1.323 1.00 93.69 101 PHE A CA 1
ATOM 847 C C . PHE A 1 101 ? 0.207 -6.179 2.110 1.00 93.69 101 PHE A C 1
ATOM 849 O O . PHE A 1 101 ? 0.124 -6.064 3.328 1.00 93.69 101 PHE A O 1
ATOM 856 N N . TYR A 1 102 ? -0.562 -7.034 1.443 1.00 90.56 102 TYR A N 1
ATOM 857 C CA . TYR A 1 102 ? -1.600 -7.844 2.072 1.00 90.56 102 TYR A CA 1
ATOM 858 C C . TYR A 1 102 ? -1.064 -8.926 2.979 1.00 90.56 102 TYR A C 1
ATOM 860 O O . TYR A 1 102 ? -1.719 -9.219 3.971 1.00 90.56 102 TYR A O 1
ATOM 868 N N . ILE A 1 103 ? 0.122 -9.451 2.694 1.00 90.44 103 ILE A N 1
ATOM 869 C CA . ILE A 1 103 ? 0.820 -10.392 3.568 1.00 90.44 103 ILE A CA 1
ATOM 870 C C . ILE A 1 103 ? 1.501 -9.657 4.731 1.00 90.44 103 ILE A C 1
ATOM 872 O O . ILE A 1 103 ? 1.429 -10.074 5.887 1.00 90.44 103 ILE A O 1
ATOM 876 N N . THR A 1 104 ? 2.173 -8.542 4.450 1.00 92.44 104 THR A N 1
ATOM 877 C CA . THR A 1 104 ? 3.010 -7.864 5.453 1.00 92.44 104 THR A CA 1
ATOM 878 C C . THR A 1 104 ? 2.205 -6.991 6.413 1.00 92.44 104 THR A C 1
ATOM 880 O O . THR A 1 104 ? 2.428 -7.027 7.626 1.00 92.44 104 THR A O 1
ATOM 883 N N . TRP A 1 105 ? 1.247 -6.213 5.907 1.00 94.31 105 TRP A N 1
ATOM 884 C CA . TRP A 1 105 ? 0.554 -5.202 6.697 1.00 94.31 105 TRP A CA 1
ATOM 885 C C . TRP A 1 105 ? -0.329 -5.775 7.810 1.00 94.31 105 TRP A C 1
ATOM 887 O O . TRP A 1 105 ? -0.197 -5.284 8.927 1.00 94.31 105 TRP A O 1
ATOM 897 N N . PRO A 1 106 ? -1.173 -6.809 7.615 1.00 92.19 106 PRO A N 1
ATOM 898 C CA . PRO A 1 106 ? -1.977 -7.366 8.708 1.00 92.19 106 PRO A CA 1
ATOM 899 C C . PRO A 1 106 ? -1.129 -7.895 9.871 1.00 92.19 106 PRO A C 1
ATOM 901 O O . PRO A 1 106 ? -1.502 -7.730 11.034 1.00 92.19 106 PRO A O 1
ATOM 904 N N . LEU A 1 107 ? 0.042 -8.471 9.576 1.00 93.44 107 LEU A N 1
ATOM 905 C CA . LEU A 1 107 ? 0.992 -8.921 10.596 1.00 93.44 107 LEU A CA 1
ATOM 906 C C . LEU A 1 107 ? 1.541 -7.732 11.396 1.00 93.44 107 LEU A C 1
ATOM 908 O O . LEU A 1 107 ? 1.481 -7.733 12.627 1.00 93.44 107 LEU A O 1
ATOM 912 N N . LEU A 1 108 ? 2.000 -6.678 10.710 1.00 94.38 108 LEU A N 1
ATOM 913 C CA . LEU A 1 108 ? 2.464 -5.442 11.351 1.00 94.38 108 LEU A CA 1
ATOM 914 C C . LEU A 1 108 ? 1.341 -4.727 12.117 1.00 94.38 108 LEU A C 1
ATOM 916 O O . LEU A 1 108 ? 1.564 -4.188 13.200 1.00 94.38 108 LEU A O 1
ATOM 920 N N . PHE A 1 109 ? 0.123 -4.748 11.585 1.00 94.31 109 PHE A N 1
ATOM 921 C CA . PHE A 1 109 ? -1.059 -4.140 12.180 1.00 94.31 109 PHE A CA 1
ATOM 922 C C . PHE A 1 109 ? -1.383 -4.761 13.543 1.00 94.31 109 PHE A C 1
ATOM 924 O O . PHE A 1 109 ? -1.755 -4.049 14.481 1.00 94.31 109 PHE A O 1
ATOM 931 N N . ILE A 1 110 ? -1.214 -6.077 13.672 1.00 92.62 110 ILE A N 1
ATOM 932 C CA . ILE A 1 110 ? -1.423 -6.806 14.926 1.00 92.62 110 ILE A CA 1
ATOM 933 C C . ILE A 1 110 ? -0.226 -6.616 15.861 1.00 92.62 110 ILE A C 1
ATOM 935 O O . ILE A 1 110 ? -0.418 -6.229 17.016 1.00 92.62 110 ILE A O 1
ATOM 939 N N . ALA A 1 111 ? 0.999 -6.797 15.358 1.00 94.38 111 ALA A N 1
ATOM 940 C CA . ALA A 1 111 ? 2.226 -6.674 16.147 1.00 94.38 111 ALA A CA 1
ATOM 941 C C . ALA A 1 111 ? 2.400 -5.274 16.767 1.00 94.38 111 ALA A C 1
ATOM 943 O O . ALA A 1 111 ? 2.813 -5.139 17.918 1.00 94.38 111 ALA A O 1
ATOM 944 N N . TYR A 1 112 ? 2.029 -4.220 16.036 1.00 95.00 112 TYR A N 1
ATOM 945 C CA . TYR A 1 112 ? 2.209 -2.827 16.447 1.00 95.00 112 TYR A CA 1
ATOM 946 C C . TYR A 1 112 ? 0.884 -2.117 16.738 1.00 95.00 112 TYR A C 1
ATOM 948 O O . TYR A 1 112 ? 0.740 -0.938 16.425 1.00 95.00 112 TYR A O 1
ATOM 956 N N . LYS A 1 113 ? -0.080 -2.789 17.385 1.00 91.56 113 LYS A N 1
ATOM 957 C CA . LYS A 1 113 ? -1.443 -2.277 17.653 1.00 91.56 113 LYS A CA 1
ATOM 958 C C . LYS A 1 113 ? -1.517 -0.819 18.137 1.00 91.56 113 LYS A C 1
ATOM 960 O O . LYS A 1 113 ? -2.293 -0.034 17.604 1.00 91.56 113 LYS A O 1
ATOM 965 N N . LYS A 1 114 ? -0.671 -0.426 19.098 1.00 93.06 114 LYS A N 1
ATOM 966 C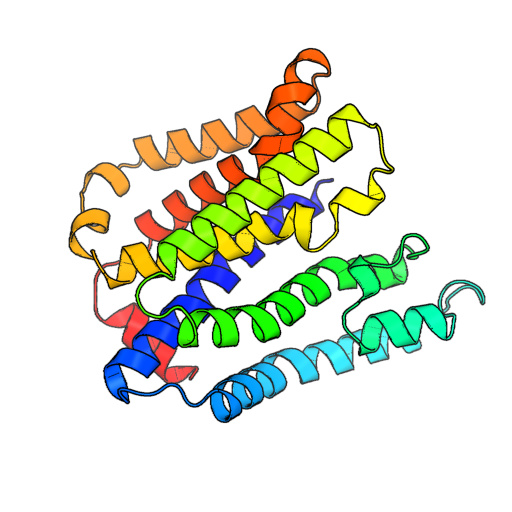 CA . LYS A 1 114 ? -0.622 0.952 19.639 1.00 93.06 114 LYS A CA 1
ATOM 967 C C . LYS A 1 114 ? 0.178 1.940 18.781 1.00 93.06 114 LYS A C 1
ATOM 969 O O . LYS A 1 114 ? 0.130 3.139 19.038 1.00 93.06 114 LYS A O 1
ATOM 974 N N . ARG A 1 115 ? 0.961 1.443 17.818 1.00 95.75 115 ARG A N 1
ATOM 975 C CA . ARG A 1 115 ? 1.925 2.221 17.027 1.00 95.75 115 ARG A CA 1
ATOM 976 C C . ARG A 1 115 ? 1.699 2.169 15.509 1.00 95.75 115 ARG A C 1
ATOM 978 O O . ARG A 1 115 ? 2.575 2.559 14.744 1.00 95.75 115 ARG A O 1
ATOM 985 N N . ARG A 1 116 ? 0.525 1.714 15.055 1.00 95.00 116 ARG A N 1
ATOM 986 C CA . ARG A 1 116 ? 0.192 1.527 13.626 1.00 95.00 116 ARG A CA 1
ATOM 987 C C . ARG A 1 116 ? 0.450 2.777 12.786 1.00 95.00 116 ARG A C 1
ATOM 989 O O . ARG A 1 116 ? 1.054 2.689 11.722 1.00 95.00 116 ARG A O 1
ATOM 996 N N . LYS A 1 117 ? 0.036 3.945 13.294 1.00 95.50 117 LYS A N 1
ATOM 997 C CA . LYS A 1 117 ? 0.250 5.240 12.632 1.00 95.50 117 LYS A CA 1
ATOM 998 C C . LYS A 1 117 ? 1.735 5.562 12.499 1.00 95.50 117 LYS A C 1
ATOM 1000 O O . LYS A 1 117 ? 2.164 5.922 11.410 1.00 95.50 117 LYS A O 1
ATOM 1005 N N . GLN A 1 118 ? 2.521 5.395 13.569 1.00 96.56 118 GLN A N 1
ATOM 1006 C CA . GLN A 1 118 ? 3.965 5.630 13.507 1.00 96.56 118 GLN A CA 1
ATOM 1007 C C . GLN A 1 118 ? 4.637 4.689 12.506 1.00 96.56 118 GLN A C 1
ATOM 1009 O O . GLN A 1 118 ? 5.451 5.152 11.719 1.00 96.56 118 GLN A O 1
ATOM 1014 N N . VAL A 1 119 ? 4.270 3.402 12.491 1.00 96.44 119 VAL A N 1
ATOM 1015 C CA . VAL A 1 119 ? 4.825 2.433 11.533 1.00 96.44 119 VAL A CA 1
ATOM 1016 C C . VAL A 1 119 ? 4.541 2.869 10.093 1.00 96.44 119 VAL A C 1
ATOM 1018 O O . VAL A 1 119 ? 5.475 2.942 9.303 1.00 96.44 119 VAL A O 1
ATOM 1021 N N . LEU A 1 120 ? 3.300 3.243 9.755 1.00 96.19 120 LEU A N 1
ATOM 1022 C CA . LEU A 1 120 ? 2.972 3.735 8.408 1.00 96.19 120 LEU A CA 1
ATOM 1023 C C . LEU A 1 120 ? 3.739 5.006 8.048 1.00 96.19 120 LEU A C 1
ATOM 1025 O O . LEU A 1 120 ? 4.287 5.090 6.956 1.00 96.19 120 LEU A O 1
ATOM 1029 N N . ILE A 1 121 ? 3.802 5.982 8.957 1.00 95.94 121 ILE A N 1
ATOM 1030 C CA . ILE A 1 121 ? 4.516 7.245 8.721 1.00 95.94 121 ILE A CA 1
ATOM 1031 C C . ILE A 1 121 ? 6.005 6.982 8.469 1.00 95.94 121 ILE A C 1
ATOM 1033 O O . ILE A 1 121 ? 6.575 7.558 7.545 1.00 95.94 121 ILE A O 1
ATOM 1037 N N . ILE A 1 122 ? 6.620 6.087 9.249 1.00 95.94 122 ILE A N 1
ATOM 1038 C CA . ILE A 1 122 ? 8.019 5.690 9.068 1.00 95.94 122 ILE A CA 1
ATOM 1039 C C . ILE A 1 122 ? 8.205 5.015 7.707 1.00 95.94 122 ILE A C 1
ATOM 1041 O O . ILE A 1 122 ? 9.091 5.419 6.964 1.00 95.94 122 ILE A O 1
ATOM 1045 N N . LEU A 1 123 ? 7.358 4.047 7.340 1.00 95.00 123 LEU A N 1
ATOM 1046 C CA . LEU A 1 123 ? 7.467 3.337 6.060 1.00 95.00 123 LEU A CA 1
ATOM 1047 C C . LEU A 1 123 ? 7.265 4.264 4.849 1.00 95.00 123 LEU A C 1
ATOM 1049 O O . LEU A 1 123 ? 8.029 4.185 3.887 1.00 95.00 123 LEU A O 1
ATOM 1053 N N . ILE A 1 124 ? 6.305 5.192 4.917 1.00 95.31 124 ILE A N 1
ATOM 1054 C CA . ILE A 1 124 ? 6.099 6.230 3.893 1.00 95.31 124 ILE A CA 1
ATOM 1055 C C . ILE A 1 124 ? 7.340 7.129 3.796 1.00 95.31 124 ILE A C 1
ATOM 1057 O O . ILE A 1 124 ? 7.823 7.406 2.698 1.00 95.31 124 ILE A O 1
ATOM 1061 N N . GLY A 1 125 ? 7.892 7.551 4.939 1.00 94.06 125 GLY A N 1
ATOM 1062 C CA . GLY A 1 125 ? 9.128 8.331 4.999 1.00 94.06 125 GLY A CA 1
ATOM 1063 C C . GLY A 1 125 ? 10.313 7.593 4.370 1.00 94.06 125 GLY A C 1
ATOM 1064 O O . GLY A 1 125 ? 11.011 8.161 3.531 1.00 94.06 125 GLY A O 1
ATOM 1065 N N . CYS A 1 126 ? 10.494 6.312 4.700 1.00 92.75 126 CYS A N 1
ATOM 1066 C CA . CYS A 1 126 ? 11.501 5.447 4.090 1.00 92.75 126 CYS A CA 1
ATOM 1067 C C . CYS A 1 126 ? 11.320 5.358 2.571 1.00 92.75 126 CYS A C 1
ATOM 1069 O O . CYS A 1 126 ? 12.302 5.491 1.848 1.00 92.75 126 CYS A O 1
ATOM 1071 N N . SER A 1 127 ? 10.088 5.213 2.074 1.00 91.62 127 SER A N 1
ATOM 1072 C CA . SER A 1 127 ? 9.811 5.179 0.633 1.00 91.62 127 SER A CA 1
ATOM 1073 C C . SER A 1 127 ? 10.243 6.470 -0.076 1.00 91.62 127 SER A C 1
ATOM 1075 O O . SER A 1 127 ? 10.937 6.424 -1.095 1.00 91.62 127 SER A O 1
ATOM 1077 N N . CYS A 1 128 ? 9.927 7.635 0.501 1.00 90.75 128 CYS A N 1
ATOM 1078 C CA . CYS A 1 128 ? 10.381 8.931 -0.012 1.00 90.75 128 CYS A CA 1
ATOM 1079 C C . CYS A 1 128 ? 11.913 9.053 -0.018 1.00 90.75 128 CYS A C 1
ATOM 1081 O O . CYS A 1 128 ? 12.480 9.536 -0.998 1.00 90.75 128 CYS A O 1
ATOM 1083 N N . ILE A 1 129 ? 12.584 8.596 1.047 1.00 90.56 129 ILE A N 1
ATOM 1084 C CA . ILE A 1 129 ? 14.051 8.610 1.147 1.00 90.56 129 ILE A CA 1
ATOM 1085 C C . ILE A 1 129 ? 14.670 7.700 0.084 1.00 90.56 129 ILE A C 1
ATOM 1087 O O . ILE A 1 129 ? 15.578 8.130 -0.620 1.00 90.56 129 ILE A O 1
ATOM 1091 N N . ILE A 1 130 ? 14.162 6.477 -0.087 1.00 88.94 130 ILE A N 1
ATOM 1092 C CA . ILE A 1 130 ? 14.672 5.530 -1.087 1.00 88.94 130 ILE A CA 1
ATOM 1093 C C . ILE A 1 130 ? 14.531 6.119 -2.494 1.00 88.94 130 ILE A C 1
ATOM 1095 O O . ILE A 1 130 ? 15.493 6.089 -3.256 1.00 88.94 130 ILE A O 1
ATOM 1099 N N . ARG A 1 131 ? 13.393 6.746 -2.825 1.00 86.94 131 ARG A N 1
ATOM 1100 C CA . ARG A 1 131 ? 13.225 7.453 -4.109 1.00 86.94 131 ARG A CA 1
ATOM 1101 C C . ARG A 1 131 ? 14.192 8.628 -4.278 1.00 86.94 131 ARG A C 1
ATOM 1103 O O . ARG A 1 131 ? 14.695 8.844 -5.378 1.00 86.94 131 ARG A O 1
ATOM 1110 N N . ALA A 1 132 ? 14.466 9.384 -3.214 1.00 87.00 132 ALA A N 1
ATOM 1111 C CA . ALA A 1 132 ? 15.437 10.478 -3.255 1.00 87.00 132 ALA A CA 1
ATOM 1112 C C . ALA A 1 132 ? 16.866 9.964 -3.499 1.00 87.00 132 ALA A C 1
ATOM 1114 O O . ALA A 1 132 ? 17.603 10.539 -4.299 1.00 87.00 132 ALA A O 1
ATOM 1115 N N . LEU A 1 133 ? 17.251 8.865 -2.841 1.00 87.25 133 LEU A N 1
ATOM 1116 C CA . LEU A 1 133 ? 18.550 8.218 -3.038 1.00 87.25 133 LEU A CA 1
ATOM 1117 C C . LEU A 1 133 ? 18.671 7.640 -4.447 1.00 87.25 133 LEU A C 1
ATOM 1119 O O . LEU A 1 133 ? 19.677 7.876 -5.108 1.00 87.25 133 LEU A O 1
ATOM 1123 N N . HIS A 1 134 ? 17.627 6.970 -4.927 1.00 83.38 134 HIS A N 1
ATOM 1124 C CA . HIS A 1 134 ? 17.543 6.462 -6.290 1.00 83.38 134 HIS A CA 1
ATOM 1125 C C . HIS A 1 134 ? 17.765 7.580 -7.319 1.00 83.38 134 HIS A C 1
ATOM 1127 O O . HIS A 1 134 ? 18.560 7.449 -8.247 1.00 83.38 134 HIS A O 1
ATOM 1133 N N . TYR A 1 135 ? 17.094 8.722 -7.137 1.00 82.50 135 TYR A N 1
ATOM 1134 C CA . TYR A 1 135 ? 17.294 9.895 -7.987 1.00 82.50 135 TYR A CA 1
ATOM 1135 C C . TYR A 1 135 ? 18.737 10.418 -7.926 1.00 82.50 135 TYR A C 1
ATOM 1137 O O . TYR A 1 135 ? 19.335 10.704 -8.960 1.00 82.50 135 TYR A O 1
ATOM 1145 N N . LYS A 1 136 ? 19.317 10.511 -6.721 1.00 85.19 136 LYS A N 1
ATOM 1146 C CA . LYS A 1 136 ? 20.687 11.002 -6.512 1.00 85.19 136 LYS A CA 1
ATOM 1147 C C . LYS A 1 136 ? 21.743 10.106 -7.165 1.00 85.19 136 LYS A C 1
ATOM 1149 O O . LYS A 1 136 ? 22.700 10.627 -7.727 1.00 85.19 136 LYS A O 1
ATOM 1154 N N . TYR A 1 137 ? 21.583 8.788 -7.070 1.00 84.94 137 TYR A N 1
ATOM 1155 C CA . TYR A 1 137 ? 22.552 7.813 -7.578 1.00 84.94 137 TYR A CA 1
ATOM 1156 C C . TYR A 1 137 ? 22.262 7.336 -9.007 1.00 84.94 137 TYR A C 1
ATOM 1158 O O . TYR A 1 137 ? 22.991 6.485 -9.504 1.00 84.94 137 TYR A O 1
ATOM 1166 N N . GLN A 1 138 ? 21.242 7.896 -9.673 1.00 76.81 138 GLN A N 1
ATOM 1167 C CA . GLN A 1 138 ? 20.871 7.578 -11.060 1.00 76.81 138 GLN A CA 1
ATOM 1168 C C . GLN A 1 138 ? 20.716 6.072 -11.315 1.00 76.81 138 GLN A C 1
ATOM 1170 O O . GLN A 1 138 ? 21.057 5.565 -12.383 1.00 76.81 138 GLN A O 1
ATOM 1175 N N . THR A 1 139 ? 20.201 5.351 -10.322 1.00 69.94 139 THR A N 1
ATOM 1176 C CA . THR A 1 139 ? 19.895 3.929 -10.468 1.00 69.94 139 THR A CA 1
ATOM 1177 C C . THR A 1 139 ? 18.789 3.730 -11.521 1.00 69.94 139 THR A C 1
ATOM 1179 O O . THR A 1 139 ? 18.083 4.687 -11.874 1.00 69.94 139 THR A O 1
ATOM 1182 N N . PRO A 1 140 ? 18.666 2.535 -12.119 1.00 64.81 140 PRO A N 1
ATOM 1183 C CA . PRO A 1 140 ? 17.771 2.309 -13.250 1.00 64.81 140 PRO A CA 1
ATOM 1184 C C . PRO A 1 140 ? 16.299 2.604 -12.921 1.00 64.81 140 PRO A C 1
ATOM 1186 O O . PRO A 1 140 ? 15.775 2.166 -11.909 1.00 64.81 140 PRO A O 1
ATOM 1189 N N . ILE A 1 141 ? 15.578 3.277 -13.830 1.00 57.16 141 ILE A N 1
ATOM 1190 C CA . ILE A 1 141 ? 14.150 3.657 -13.677 1.00 57.16 141 ILE A CA 1
ATOM 1191 C C . ILE A 1 141 ? 13.244 2.464 -13.304 1.00 57.16 141 ILE A C 1
ATOM 1193 O O . ILE A 1 141 ? 12.180 2.654 -12.712 1.00 57.16 141 ILE A O 1
ATOM 1197 N N . TYR A 1 142 ? 13.645 1.236 -13.636 1.00 55.00 142 TYR A N 1
ATOM 1198 C CA . TYR A 1 142 ? 12.909 0.010 -13.329 1.00 55.00 142 TYR A CA 1
ATOM 1199 C C . TYR A 1 142 ? 12.768 -0.242 -11.819 1.00 55.00 142 TYR A C 1
ATOM 1201 O O . TYR A 1 142 ? 11.731 -0.782 -11.415 1.00 55.00 142 TYR A O 1
ATOM 1209 N N . ASP A 1 143 ? 13.698 0.259 -11.002 1.00 59.09 143 ASP A N 1
ATOM 1210 C CA . ASP A 1 143 ? 13.659 0.157 -9.540 1.00 59.09 143 ASP A CA 1
ATOM 1211 C C . ASP A 1 143 ? 12.526 1.010 -8.929 1.00 59.09 143 ASP A C 1
ATOM 1213 O O . ASP A 1 143 ? 12.131 0.847 -7.769 1.00 59.09 143 ASP A O 1
ATOM 1217 N N . LEU A 1 144 ? 11.950 1.941 -9.699 1.00 61.97 144 LEU A N 1
ATOM 1218 C CA . LEU A 1 144 ? 10.845 2.788 -9.240 1.00 61.97 144 LEU A CA 1
ATOM 1219 C C . LEU A 1 144 ? 9.502 2.045 -9.173 1.00 61.97 144 LEU A C 1
ATOM 1221 O O . LEU A 1 144 ? 8.552 2.583 -8.610 1.00 61.97 144 LEU A O 1
ATOM 1225 N N . HIS A 1 145 ? 9.410 0.828 -9.723 1.00 72.69 145 HIS A N 1
ATOM 1226 C CA . HIS A 1 145 ? 8.252 -0.060 -9.548 1.00 72.69 145 HIS A CA 1
ATOM 1227 C C . HIS A 1 145 ? 8.482 -1.130 -8.468 1.00 72.69 145 HIS A C 1
ATOM 1229 O O . HIS A 1 145 ? 7.684 -2.060 -8.350 1.00 72.69 145 HIS A O 1
ATOM 1235 N N . HIS A 1 146 ? 9.547 -1.019 -7.669 1.00 79.69 146 HIS A N 1
ATOM 1236 C CA . HIS A 1 146 ? 9.725 -1.869 -6.498 1.00 79.69 146 HIS A CA 1
ATOM 1237 C C . HIS A 1 146 ? 8.706 -1.548 -5.404 1.00 79.69 146 HIS A C 1
ATOM 1239 O O . HIS A 1 146 ? 8.196 -0.433 -5.266 1.00 79.69 146 HIS A O 1
ATOM 1245 N N . PHE A 1 147 ? 8.477 -2.537 -4.540 1.00 80.25 147 PHE A N 1
ATOM 1246 C CA . PHE A 1 147 ? 7.649 -2.371 -3.348 1.00 80.25 147 PHE A CA 1
ATOM 1247 C C . PHE A 1 147 ? 8.070 -1.152 -2.519 1.00 80.25 147 PHE A C 1
ATOM 1249 O O . PHE A 1 147 ? 7.240 -0.326 -2.145 1.00 80.25 147 PHE A O 1
ATOM 1256 N N . PHE A 1 148 ? 9.370 -0.992 -2.278 1.00 82.50 148 PHE A N 1
ATOM 1257 C CA . PHE A 1 148 ? 9.895 0.066 -1.415 1.00 82.50 148 PHE A CA 1
ATOM 1258 C C . PHE A 1 148 ? 9.726 1.478 -1.986 1.00 82.50 148 PHE A C 1
ATOM 1260 O O . PHE A 1 148 ? 9.661 2.442 -1.227 1.00 82.50 148 PHE A O 1
ATOM 1267 N N . THR A 1 149 ? 9.623 1.621 -3.305 1.00 82.50 149 THR A N 1
ATOM 1268 C CA . THR A 1 149 ? 9.534 2.920 -3.984 1.00 82.50 149 THR A CA 1
ATOM 1269 C C . THR A 1 149 ? 8.099 3.314 -4.328 1.00 82.50 149 THR A C 1
ATOM 1271 O O . THR A 1 149 ? 7.844 4.505 -4.515 1.00 82.50 149 THR A O 1
ATOM 1274 N N . PHE A 1 150 ? 7.155 2.364 -4.372 1.00 86.94 150 PHE A N 1
ATOM 1275 C CA . PHE A 1 150 ? 5.793 2.615 -4.864 1.00 86.94 150 PHE A CA 1
ATOM 1276 C C . PHE A 1 150 ? 4.652 2.235 -3.900 1.00 86.94 150 PHE A C 1
ATOM 1278 O O . PHE A 1 150 ? 3.491 2.557 -4.153 1.00 86.94 150 PHE A O 1
ATOM 1285 N N . SER A 1 151 ? 4.942 1.572 -2.778 1.00 89.06 151 SER A N 1
ATOM 1286 C CA . SER A 1 151 ? 3.911 1.175 -1.799 1.00 89.06 151 SER A CA 1
ATOM 1287 C C . SER A 1 151 ? 3.393 2.322 -0.915 1.00 89.06 151 SER A C 1
ATOM 1289 O O . SER A 1 151 ? 2.445 2.138 -0.152 1.00 89.06 151 SER A O 1
ATOM 1291 N N . ASP A 1 152 ? 3.936 3.535 -1.027 1.00 91.88 152 ASP A N 1
ATOM 1292 C CA . ASP A 1 152 ? 3.478 4.679 -0.237 1.00 91.88 152 ASP A CA 1
ATOM 1293 C C . ASP A 1 152 ? 2.008 5.029 -0.505 1.00 91.88 152 ASP A C 1
ATOM 1295 O O . ASP A 1 152 ? 1.290 5.375 0.428 1.00 91.88 152 ASP A O 1
ATOM 1299 N N . ALA A 1 153 ? 1.520 4.856 -1.736 1.00 94.06 153 ALA A N 1
ATOM 1300 C CA . ALA A 1 153 ? 0.112 5.078 -2.070 1.00 94.06 153 ALA A CA 1
ATOM 1301 C C . ALA A 1 153 ? -0.843 4.184 -1.252 1.00 94.06 153 ALA A C 1
ATOM 1303 O O . ALA A 1 153 ? -1.812 4.675 -0.663 1.00 94.06 153 ALA A O 1
ATOM 1304 N N . ILE A 1 154 ? -0.544 2.881 -1.152 1.00 95.94 154 ILE A N 1
ATOM 1305 C CA . ILE A 1 154 ? -1.361 1.932 -0.378 1.00 95.94 154 ILE A CA 1
ATOM 1306 C C . ILE A 1 154 ? -1.226 2.174 1.133 1.00 95.94 154 ILE A C 1
ATOM 1308 O O . ILE A 1 154 ? -2.201 2.076 1.887 1.00 95.94 154 ILE A O 1
ATOM 1312 N N . MET A 1 155 ? -0.046 2.600 1.588 1.00 96.56 155 MET A N 1
ATOM 1313 C CA . MET A 1 155 ? 0.185 2.997 2.979 1.00 96.56 155 MET A CA 1
ATOM 1314 C C . MET A 1 155 ? -0.573 4.277 3.353 1.00 96.56 155 MET A C 1
ATOM 1316 O O . MET A 1 155 ? -1.130 4.353 4.447 1.00 96.56 155 MET A O 1
ATOM 1320 N N . ILE A 1 156 ? -0.652 5.264 2.456 1.00 96.50 156 ILE A N 1
ATOM 1321 C CA . ILE A 1 156 ? -1.407 6.511 2.658 1.00 96.50 156 ILE A CA 1
ATOM 1322 C C . ILE A 1 156 ? -2.902 6.218 2.752 1.00 96.50 156 ILE A C 1
ATOM 1324 O O . ILE A 1 156 ? -3.558 6.712 3.669 1.00 96.50 156 ILE A O 1
ATOM 1328 N N . GLY A 1 157 ? -3.428 5.359 1.875 1.00 95.88 157 GLY A N 1
ATOM 1329 C CA . GLY A 1 157 ? -4.796 4.854 1.992 1.00 95.88 157 GLY A CA 1
ATOM 1330 C C . GLY A 1 157 ? -5.059 4.219 3.359 1.00 95.88 157 GLY A C 1
ATOM 1331 O O . GLY A 1 157 ? -6.016 4.575 4.050 1.00 95.88 157 GLY A O 1
ATOM 1332 N N . SER A 1 158 ? -4.149 3.343 3.791 1.00 96.19 158 SER A N 1
ATOM 1333 C CA . SER A 1 158 ? -4.223 2.671 5.095 1.00 96.19 158 SER A CA 1
ATOM 1334 C C . SER A 1 158 ? -4.206 3.667 6.255 1.00 96.19 158 SER A C 1
ATOM 1336 O O . SER A 1 158 ? -5.011 3.561 7.182 1.00 96.19 158 SER A O 1
ATOM 1338 N N . LEU A 1 159 ? -3.335 4.674 6.197 1.00 95.56 159 LEU A N 1
ATOM 1339 C CA . LEU A 1 159 ? -3.257 5.736 7.196 1.00 95.56 159 LEU A CA 1
ATOM 1340 C C . LEU A 1 159 ? -4.564 6.541 7.247 1.00 95.56 159 LEU A C 1
ATOM 1342 O O . LEU A 1 159 ? -5.083 6.810 8.332 1.00 95.56 159 LEU A O 1
ATOM 1346 N N . GLY A 1 160 ? -5.131 6.855 6.081 1.00 92.81 160 GLY A N 1
ATOM 1347 C CA . GLY A 1 160 ? -6.423 7.517 5.943 1.00 92.81 160 GLY A CA 1
ATOM 1348 C C . GLY A 1 160 ? -7.570 6.759 6.607 1.00 92.81 160 GLY A C 1
ATOM 1349 O O . GLY A 1 160 ? -8.398 7.376 7.274 1.00 92.81 160 GLY A O 1
ATOM 1350 N N . ALA A 1 161 ? -7.592 5.429 6.505 1.00 92.75 161 ALA A N 1
ATOM 1351 C CA . ALA A 1 161 ? -8.598 4.606 7.177 1.00 92.75 161 ALA A CA 1
ATOM 1352 C C . ALA A 1 161 ? -8.492 4.661 8.707 1.00 92.75 161 ALA A C 1
ATOM 1354 O O . ALA A 1 161 ? -9.520 4.739 9.377 1.00 92.75 161 ALA A O 1
ATOM 1355 N N . ILE A 1 162 ? -7.275 4.681 9.269 1.00 92.62 162 ILE A N 1
ATOM 1356 C CA . ILE A 1 162 ? -7.083 4.842 10.723 1.00 92.62 162 ILE A CA 1
ATOM 1357 C C . ILE A 1 162 ? -7.611 6.204 11.166 1.00 92.62 162 ILE A C 1
ATOM 1359 O O . ILE A 1 162 ? -8.379 6.282 12.122 1.00 92.62 162 ILE A O 1
ATOM 1363 N N . PHE A 1 163 ? -7.243 7.273 10.453 1.00 89.88 163 PHE A N 1
ATOM 1364 C CA . PHE A 1 163 ? -7.733 8.615 10.766 1.00 89.88 163 PHE A CA 1
ATOM 1365 C C . PHE A 1 163 ? -9.258 8.713 10.670 1.00 89.88 163 PHE A C 1
ATOM 1367 O O . PHE A 1 163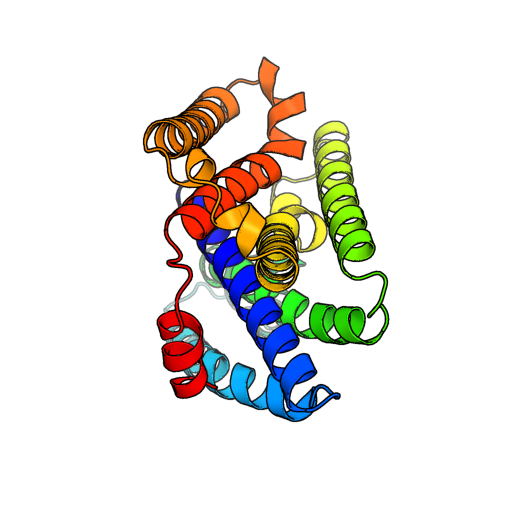 ? -9.877 9.299 11.557 1.00 89.88 163 PHE A O 1
ATOM 1374 N N . TYR A 1 164 ? -9.858 8.095 9.649 1.00 87.75 164 TYR A N 1
ATOM 1375 C CA . TYR A 1 164 ? -11.308 8.020 9.481 1.00 87.75 164 TYR A CA 1
ATOM 1376 C C . TYR A 1 164 ? -12.003 7.284 10.621 1.00 87.75 164 TYR A C 1
ATOM 1378 O O . TYR A 1 164 ? -12.996 7.772 11.157 1.00 87.75 164 TYR A O 1
ATOM 1386 N N . PHE A 1 165 ? -11.464 6.138 11.023 1.00 87.00 165 PHE A N 1
ATOM 1387 C CA . PHE A 1 165 ? -12.062 5.312 12.062 1.00 87.00 165 PHE A CA 1
ATOM 1388 C C . PHE A 1 165 ? -11.915 5.919 13.465 1.00 87.00 165 PHE A C 1
ATOM 1390 O O . PHE A 1 165 ? -12.849 5.854 14.261 1.00 87.00 165 PHE A O 1
ATOM 1397 N N . GLU A 1 166 ? -10.761 6.519 13.775 1.00 86.44 166 GLU A N 1
ATOM 1398 C CA . GLU A 1 166 ? -10.494 7.134 15.083 1.00 86.44 166 GLU A CA 1
ATOM 1399 C C . GLU A 1 166 ? -11.174 8.500 15.244 1.00 86.44 166 GLU A C 1
ATOM 1401 O O . GLU A 1 166 ? -11.611 8.841 16.341 1.00 86.44 166 GLU A O 1
ATOM 1406 N N . ASN A 1 167 ? -11.261 9.297 14.172 1.00 82.50 167 ASN A N 1
ATOM 1407 C CA . ASN A 1 167 ? -11.728 10.684 14.237 1.00 82.50 167 ASN A CA 1
ATOM 1408 C C . ASN A 1 167 ? -12.798 11.000 13.176 1.00 82.50 167 ASN A C 1
ATOM 1410 O O . ASN A 1 167 ? -12.612 11.916 12.367 1.00 82.50 167 ASN A O 1
ATOM 1414 N N . PRO A 1 168 ? -13.961 10.323 13.195 1.00 73.44 168 PRO A N 1
ATOM 1415 C CA . PRO A 1 168 ? -15.009 10.537 12.194 1.00 73.44 168 PRO A CA 1
ATOM 1416 C C . PRO A 1 168 ? -15.497 11.996 12.153 1.00 73.44 168 PRO A C 1
ATOM 1418 O O . PRO A 1 168 ? -15.797 12.522 11.084 1.00 73.44 168 PRO A O 1
ATOM 1421 N N . LYS A 1 16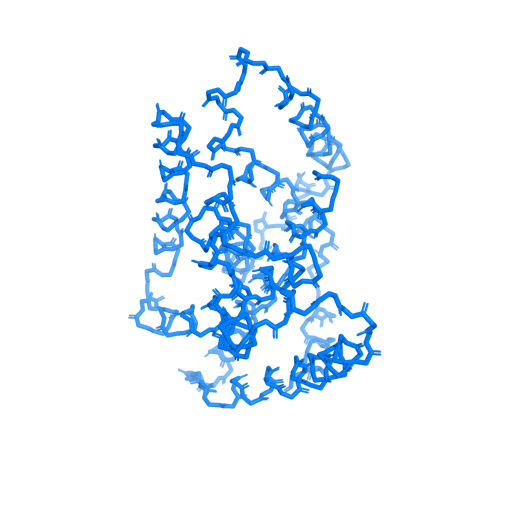9 ? -15.486 12.693 13.299 1.00 68.62 169 LYS A N 1
ATOM 1422 C CA . LYS A 1 169 ? -15.869 14.112 13.409 1.00 68.62 169 LYS A CA 1
ATOM 1423 C C . LYS A 1 169 ? -14.892 15.074 12.721 1.00 68.62 169 LYS A C 1
ATOM 1425 O O . LYS A 1 169 ? -15.319 16.125 12.260 1.00 68.62 169 LYS A O 1
ATOM 1430 N N . LEU A 1 170 ? -13.597 14.738 12.641 1.00 63.66 170 LEU A N 1
ATOM 1431 C CA . LEU A 1 170 ? -12.605 15.589 11.966 1.00 63.66 170 LEU A CA 1
ATOM 1432 C C . LEU A 1 170 ? -12.782 15.571 10.444 1.00 63.66 170 LEU A C 1
ATOM 1434 O O . LEU A 1 170 ? -12.502 16.565 9.784 1.00 63.66 170 LEU A O 1
ATOM 1438 N N . ILE A 1 171 ? -13.279 14.465 9.893 1.00 63.41 171 ILE A N 1
ATOM 1439 C CA . ILE A 1 171 ? -13.570 14.332 8.457 1.00 63.41 171 ILE A CA 1
ATOM 1440 C C . ILE A 1 171 ? -14.943 14.905 8.102 1.00 63.41 171 ILE A C 1
ATOM 1442 O O . ILE A 1 171 ? -15.171 15.308 6.964 1.00 63.41 171 ILE A O 1
ATOM 1446 N N . ASP A 1 172 ? -15.828 15.035 9.090 1.00 62.84 172 ASP A N 1
ATOM 1447 C CA . ASP A 1 172 ? -17.096 15.749 8.949 1.00 62.84 172 ASP A CA 1
ATOM 1448 C C . ASP A 1 172 ? -16.953 17.280 9.034 1.00 62.84 172 ASP A C 1
ATOM 1450 O O . ASP A 1 172 ? -17.941 18.010 8.931 1.00 62.84 172 ASP A O 1
ATOM 1454 N N . PHE A 1 173 ? -15.727 17.808 9.172 1.00 60.34 173 PHE A N 1
ATOM 1455 C CA . PHE A 1 173 ? -15.506 19.240 8.999 1.00 60.34 173 PHE A CA 1
ATOM 1456 C C . PHE A 1 173 ? -15.970 19.644 7.601 1.00 60.34 173 PHE A C 1
ATOM 1458 O O . PHE A 1 173 ? -15.382 19.253 6.592 1.00 60.34 173 PHE A O 1
ATOM 1465 N N . GLN A 1 174 ? -16.985 20.509 7.550 1.00 60.53 174 GLN A N 1
ATOM 1466 C CA . GLN A 1 174 ? -17.520 21.102 6.320 1.00 60.53 174 GLN A CA 1
ATOM 1467 C C . GLN A 1 174 ? -16.420 21.648 5.395 1.00 60.53 174 GLN A C 1
ATOM 1469 O O . GLN A 1 174 ? -16.611 21.686 4.185 1.00 60.53 174 GLN A O 1
ATOM 1474 N N . ILE A 1 175 ? -15.260 22.028 5.951 1.00 64.75 175 ILE A N 1
ATOM 1475 C CA . ILE A 1 175 ? -14.053 22.469 5.238 1.00 64.75 175 ILE A CA 1
ATOM 1476 C C . ILE A 1 175 ? -13.531 21.398 4.266 1.00 64.75 175 ILE A C 1
ATOM 1478 O O . ILE A 1 175 ? -13.285 21.726 3.108 1.00 64.75 175 ILE A O 1
ATOM 1482 N N . PHE A 1 176 ? -13.416 20.130 4.684 1.00 67.56 176 PHE A N 1
ATOM 1483 C CA . PHE A 1 176 ? -12.943 19.031 3.823 1.00 67.56 176 PHE A CA 1
ATOM 1484 C C . PHE A 1 176 ? -13.900 18.737 2.664 1.00 67.56 176 PHE A C 1
ATOM 1486 O O . PHE A 1 176 ? -13.477 18.244 1.624 1.00 67.56 176 PHE A O 1
ATOM 1493 N N . ARG A 1 177 ? -15.185 19.063 2.829 1.00 72.06 177 ARG A N 1
ATOM 1494 C CA . ARG A 1 177 ? -16.224 18.884 1.808 1.00 72.06 177 ARG A CA 1
ATOM 1495 C C . ARG A 1 177 ? -16.425 20.093 0.903 1.00 72.06 177 ARG A C 1
ATOM 1497 O O . ARG A 1 177 ? -17.253 20.031 -0.003 1.00 72.06 177 ARG A O 1
ATOM 1504 N N . ARG A 1 178 ? -15.712 21.204 1.127 1.00 80.19 178 ARG A N 1
ATOM 1505 C CA . ARG A 1 178 ? -15.872 22.387 0.274 1.00 80.19 178 ARG A CA 1
ATOM 1506 C C . ARG A 1 178 ? -15.401 22.060 -1.146 1.00 80.19 178 ARG A C 1
ATOM 1508 O O . ARG A 1 178 ? -14.278 21.575 -1.296 1.00 80.19 178 ARG A O 1
ATOM 1515 N N . PRO A 1 179 ? -16.175 22.418 -2.188 1.00 82.56 179 PRO A N 1
ATOM 1516 C CA . PRO A 1 179 ? -15.775 22.181 -3.576 1.00 82.56 179 PRO A CA 1
ATOM 1517 C C . PRO A 1 179 ? -14.429 22.845 -3.896 1.00 82.56 179 PRO A C 1
ATOM 1519 O O . PRO A 1 179 ? -13.635 22.304 -4.655 1.00 82.56 179 PRO A O 1
ATOM 1522 N N . VAL A 1 180 ? -14.114 23.964 -3.235 1.00 85.06 180 VAL A N 1
ATOM 1523 C CA . VAL A 1 180 ? -12.817 24.646 -3.350 1.00 85.06 180 VAL A CA 1
ATOM 1524 C C . VAL A 1 180 ? -11.645 23.743 -2.939 1.00 85.06 180 VAL A C 1
ATOM 1526 O O . VAL A 1 180 ? -10.636 23.730 -3.631 1.00 85.06 180 VAL A O 1
ATOM 1529 N N . MET A 1 181 ? -11.761 22.943 -1.873 1.00 84.31 181 MET A N 1
ATOM 1530 C CA . MET A 1 181 ? -10.673 22.052 -1.431 1.00 84.31 181 MET A CA 1
ATOM 1531 C C . MET A 1 181 ? -10.466 20.867 -2.384 1.00 84.31 181 MET A C 1
ATOM 1533 O O . MET A 1 181 ? -9.330 20.453 -2.636 1.00 84.31 181 MET A O 1
ATOM 1537 N N . GLN A 1 182 ? -11.553 20.371 -2.983 1.00 84.88 182 GLN A N 1
ATOM 1538 C CA . GLN A 1 182 ? -11.491 19.360 -4.039 1.00 84.88 182 GLN A CA 1
ATOM 1539 C C . GLN A 1 182 ? -10.842 19.927 -5.307 1.00 84.88 182 GLN A C 1
ATOM 1541 O O . GLN A 1 182 ? -9.962 19.288 -5.879 1.00 84.88 182 GLN A O 1
ATOM 1546 N N . LEU A 1 183 ? -11.209 21.150 -5.707 1.00 88.12 183 LEU A N 1
ATOM 1547 C CA . LEU A 1 183 ? -10.584 21.851 -6.829 1.00 88.12 183 LEU A CA 1
ATOM 1548 C C . LEU A 1 183 ? -9.100 22.122 -6.578 1.00 88.12 183 LEU A C 1
ATOM 1550 O O . LEU A 1 183 ? -8.305 21.938 -7.495 1.00 88.12 183 LEU A O 1
ATOM 1554 N N . ILE A 1 184 ? -8.710 22.496 -5.355 1.00 88.50 184 ILE A N 1
ATOM 1555 C CA . ILE A 1 184 ? -7.298 22.644 -4.974 1.00 88.50 184 ILE A CA 1
ATOM 1556 C C . ILE A 1 184 ? -6.577 21.307 -5.141 1.00 88.50 184 ILE A C 1
ATOM 1558 O O . ILE A 1 184 ? -5.565 21.258 -5.825 1.00 88.50 184 ILE A O 1
ATOM 1562 N N . SER A 1 185 ? -7.127 20.214 -4.606 1.00 88.25 185 SER A N 1
ATOM 1563 C CA . SER A 1 185 ? -6.518 18.880 -4.711 1.00 88.25 185 SER A CA 1
ATOM 1564 C C . SER A 1 185 ? -6.361 18.427 -6.168 1.00 88.25 185 SER A C 1
ATOM 1566 O O . SER A 1 185 ? -5.298 17.947 -6.561 1.00 88.25 185 SER A O 1
ATOM 1568 N N . LEU A 1 186 ? -7.389 18.630 -6.997 1.00 87.56 186 LEU A N 1
ATOM 1569 C CA . LEU A 1 186 ? -7.340 18.344 -8.434 1.00 87.56 186 LEU A CA 1
ATOM 1570 C C . LEU A 1 186 ? -6.307 19.225 -9.148 1.00 87.56 186 LEU A C 1
ATOM 1572 O O . LEU A 1 186 ? -5.514 18.720 -9.941 1.00 87.56 186 LEU A O 1
ATOM 1576 N N . SER A 1 187 ? -6.263 20.517 -8.824 1.00 88.25 187 SER A N 1
ATOM 1577 C CA . SER A 1 187 ? -5.293 21.462 -9.387 1.00 88.25 187 SER A CA 1
ATOM 1578 C C . SER A 1 187 ? -3.864 21.100 -8.990 1.00 88.25 187 SER A C 1
ATOM 1580 O O . SER A 1 187 ? -2.973 21.146 -9.831 1.00 88.25 187 SER A O 1
ATOM 1582 N N . THR A 1 188 ? -3.631 20.672 -7.746 1.00 88.06 188 THR A N 1
ATOM 1583 C CA . THR A 1 188 ? -2.326 20.196 -7.273 1.00 88.06 188 THR A CA 1
ATOM 1584 C C . THR A 1 188 ? -1.892 18.941 -8.021 1.00 88.06 188 THR A C 1
ATOM 1586 O O . THR A 1 188 ? -0.736 18.858 -8.435 1.00 88.06 188 THR A O 1
ATOM 1589 N N . ILE A 1 189 ? -2.802 17.989 -8.258 1.00 86.25 189 ILE A N 1
ATOM 1590 C CA . ILE A 1 189 ? -2.508 16.812 -9.085 1.00 86.25 189 ILE A CA 1
ATOM 1591 C C . ILE A 1 189 ? -2.092 17.264 -10.488 1.00 86.25 189 ILE A C 1
ATOM 1593 O O . ILE A 1 189 ? -1.000 16.915 -10.927 1.00 86.25 189 ILE A O 1
ATOM 1597 N N . VAL A 1 190 ? -2.904 18.083 -11.167 1.00 86.31 190 VAL A N 1
ATOM 1598 C CA . VAL A 1 190 ? -2.612 18.571 -12.529 1.00 86.31 190 VAL A CA 1
ATOM 1599 C C . VAL A 1 190 ? -1.286 19.334 -12.583 1.00 86.31 190 VAL A C 1
ATOM 1601 O O . VAL A 1 190 ? -0.477 19.088 -13.478 1.00 86.31 190 VAL A O 1
ATOM 1604 N N . ALA A 1 191 ? -1.016 20.194 -11.600 1.00 85.81 191 ALA A N 1
ATOM 1605 C CA . ALA A 1 191 ? 0.243 20.919 -11.493 1.00 85.81 191 ALA A CA 1
ATOM 1606 C C . ALA A 1 191 ? 1.429 19.953 -11.374 1.00 85.81 191 ALA A C 1
ATOM 1608 O O . ALA A 1 191 ? 2.386 20.063 -12.132 1.00 85.81 191 ALA A O 1
ATOM 1609 N N . ILE A 1 192 ? 1.363 18.953 -10.491 1.00 84.12 192 ILE A N 1
ATOM 1610 C CA . ILE A 1 192 ? 2.437 17.960 -10.342 1.00 84.12 192 ILE A CA 1
ATOM 1611 C C . ILE A 1 192 ? 2.636 17.155 -11.626 1.00 84.12 192 ILE A C 1
ATOM 1613 O O . ILE A 1 192 ? 3.776 16.871 -11.990 1.00 84.12 192 ILE A O 1
ATOM 1617 N N . LEU A 1 193 ? 1.560 16.799 -12.334 1.00 80.75 193 LEU A N 1
ATOM 1618 C CA . LEU A 1 193 ? 1.658 16.122 -13.628 1.00 80.75 193 LEU A CA 1
ATOM 1619 C C . LEU A 1 193 ? 2.443 16.970 -14.631 1.00 80.75 193 LEU A C 1
ATOM 1621 O O . LEU A 1 193 ? 3.387 16.461 -15.234 1.00 80.75 193 LEU A O 1
ATOM 1625 N N . TYR A 1 194 ? 2.093 18.252 -14.741 1.00 82.00 194 TYR A N 1
ATOM 1626 C CA . TYR A 1 194 ? 2.713 19.196 -15.667 1.00 82.00 194 TYR A CA 1
ATOM 1627 C C . TYR A 1 194 ? 4.168 19.525 -15.302 1.00 82.00 194 TYR A C 1
ATOM 1629 O O . TYR A 1 194 ? 5.045 19.502 -16.156 1.00 82.00 194 TYR A O 1
ATOM 1637 N N . PHE A 1 195 ? 4.461 19.783 -14.025 1.00 79.69 195 PHE A N 1
ATOM 1638 C CA . PHE A 1 195 ? 5.811 20.138 -13.577 1.00 79.69 195 PHE A CA 1
ATOM 1639 C C . PHE A 1 195 ? 6.751 18.937 -13.465 1.00 79.69 195 PHE A C 1
ATOM 1641 O O . PHE A 1 195 ? 7.965 19.125 -13.487 1.00 79.69 195 PHE A O 1
ATOM 1648 N N . SER A 1 196 ? 6.231 17.707 -13.380 1.00 71.38 196 SER A N 1
ATOM 1649 C CA . SER A 1 196 ? 7.082 16.512 -13.280 1.00 71.38 196 SER A CA 1
ATOM 1650 C C . SER A 1 196 ? 7.911 16.219 -14.533 1.00 71.38 196 SER A C 1
ATOM 1652 O O . SER A 1 196 ? 8.861 15.449 -14.446 1.00 71.38 196 SER A O 1
ATOM 1654 N N . SER A 1 197 ? 7.598 16.832 -15.680 1.00 68.38 197 SER A N 1
ATOM 1655 C CA . SER A 1 197 ? 8.440 16.767 -16.882 1.00 68.38 197 SER A CA 1
ATOM 1656 C C . SER A 1 197 ? 9.564 17.807 -16.898 1.00 68.38 197 SER A C 1
ATOM 1658 O O . SER A 1 197 ? 10.401 17.779 -17.795 1.00 68.38 197 SER A O 1
ATOM 1660 N N . ASN A 1 198 ? 9.598 18.735 -15.938 1.00 74.31 198 ASN A N 1
ATOM 1661 C CA . ASN A 1 198 ? 10.599 19.791 -15.888 1.00 74.31 198 ASN A CA 1
ATOM 1662 C C . ASN A 1 198 ? 11.824 19.342 -15.071 1.00 74.31 198 ASN A C 1
ATOM 1664 O O . ASN A 1 198 ? 11.718 19.088 -13.869 1.00 74.31 198 ASN A O 1
ATOM 1668 N N . LEU A 1 199 ? 12.994 19.277 -15.715 1.00 66.19 199 LEU A N 1
ATOM 1669 C CA . LEU A 1 199 ? 14.239 18.765 -15.127 1.00 66.19 199 LEU A CA 1
ATOM 1670 C C . LEU A 1 199 ? 14.650 19.525 -13.855 1.00 66.19 199 LEU A C 1
ATOM 1672 O O . LEU A 1 199 ? 15.116 18.922 -12.893 1.00 66.19 199 LEU A O 1
ATOM 1676 N N . MET A 1 200 ? 14.401 20.837 -13.806 1.00 66.56 200 MET A N 1
ATOM 1677 C CA . MET A 1 200 ? 14.749 21.679 -12.656 1.00 66.56 200 MET A CA 1
ATOM 1678 C C . MET A 1 200 ? 13.927 21.342 -11.400 1.00 66.56 200 MET A C 1
ATOM 1680 O O . MET A 1 200 ? 14.395 21.518 -10.279 1.00 66.56 200 MET A O 1
ATOM 1684 N N . MET A 1 201 ? 12.722 20.793 -11.579 1.00 69.94 201 MET A N 1
ATOM 1685 C CA . MET A 1 201 ? 11.828 20.381 -10.492 1.00 69.94 201 MET A CA 1
ATOM 1686 C C . MET A 1 201 ? 11.926 18.882 -10.176 1.00 69.94 201 MET A 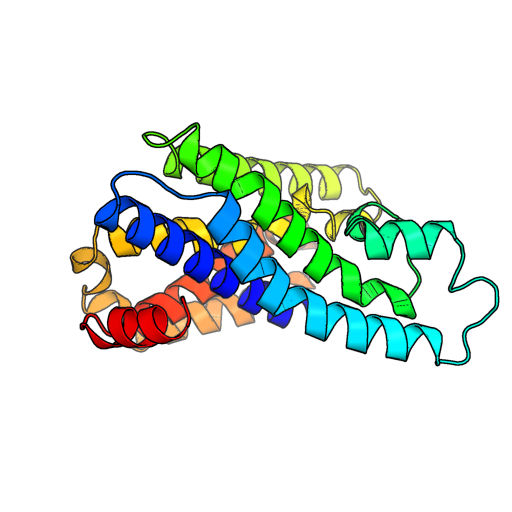C 1
ATOM 1688 O O . MET A 1 201 ? 11.238 18.398 -9.273 1.00 69.94 201 MET A O 1
ATOM 1692 N N . ALA A 1 202 ? 12.772 18.126 -10.883 1.00 70.06 202 ALA A N 1
ATOM 1693 C CA . ALA A 1 202 ? 12.906 16.679 -10.712 1.00 70.06 202 ALA A CA 1
ATOM 1694 C C . ALA A 1 202 ? 13.379 16.294 -9.297 1.00 70.06 202 ALA A C 1
ATOM 1696 O O . ALA A 1 202 ? 12.863 15.343 -8.715 1.00 70.06 202 ALA A O 1
ATOM 1697 N N . VAL A 1 203 ? 14.255 17.106 -8.690 1.00 69.44 203 VAL A N 1
ATOM 1698 C CA . VAL A 1 203 ? 14.768 16.908 -7.318 1.00 69.44 203 VAL A CA 1
ATOM 1699 C C . VAL A 1 203 ? 13.641 16.841 -6.281 1.00 69.44 203 VAL A C 1
ATOM 1701 O O . VAL A 1 203 ? 13.711 16.062 -5.335 1.00 69.44 203 VAL A O 1
ATOM 1704 N N . LEU A 1 204 ? 12.588 17.644 -6.461 1.00 69.62 204 LEU A N 1
ATOM 1705 C CA . LEU A 1 204 ? 11.440 17.696 -5.552 1.00 69.62 204 LEU A CA 1
ATOM 1706 C C . LEU A 1 204 ? 10.320 16.753 -5.993 1.00 69.62 204 LEU A C 1
ATOM 1708 O O . LEU A 1 204 ? 9.671 16.112 -5.169 1.00 69.62 204 LEU A O 1
ATOM 1712 N N . THR A 1 205 ? 10.080 16.654 -7.298 1.00 76.31 205 THR A N 1
ATOM 1713 C CA . THR A 1 205 ? 8.963 15.865 -7.818 1.00 76.31 205 THR A CA 1
ATOM 1714 C C . THR A 1 205 ? 9.231 14.366 -7.737 1.00 76.31 205 THR A C 1
ATOM 1716 O O . THR A 1 205 ? 8.334 13.640 -7.338 1.00 76.31 205 THR A O 1
ATOM 1719 N N . VAL A 1 206 ? 10.437 13.864 -8.010 1.00 77.88 206 VAL A N 1
ATOM 1720 C CA . VAL A 1 206 ? 10.716 12.414 -7.964 1.00 77.88 206 VAL A CA 1
ATOM 1721 C C . VAL A 1 206 ? 10.456 11.784 -6.582 1.00 77.88 206 VAL A C 1
ATOM 1723 O O . VAL A 1 206 ? 9.728 10.790 -6.523 1.00 77.88 206 VAL A O 1
ATOM 1726 N N . PRO A 1 207 ? 10.953 12.334 -5.455 1.00 82.81 207 PRO A N 1
ATOM 1727 C CA . PRO A 1 207 ? 10.734 11.716 -4.147 1.00 82.81 207 PRO A CA 1
ATOM 1728 C C . PRO A 1 207 ? 9.317 11.898 -3.593 1.00 82.81 207 PRO A C 1
ATOM 1730 O O . PRO A 1 207 ? 8.829 11.008 -2.891 1.00 82.81 207 PRO A O 1
ATOM 1733 N N . PHE A 1 208 ? 8.648 13.016 -3.901 1.00 86.56 208 PHE A N 1
ATOM 1734 C CA . PHE A 1 208 ? 7.397 13.406 -3.235 1.00 86.56 208 PHE A CA 1
ATOM 1735 C C . PHE A 1 208 ? 6.145 13.342 -4.117 1.00 86.56 208 PHE A C 1
ATOM 1737 O O . PHE A 1 208 ? 5.037 13.432 -3.592 1.00 86.56 208 PHE A O 1
ATOM 1744 N N . LYS A 1 209 ? 6.265 13.157 -5.436 1.00 86.38 209 LYS A N 1
ATOM 1745 C CA . LYS A 1 209 ? 5.114 13.138 -6.359 1.00 86.38 209 LYS A CA 1
ATOM 1746 C C . LYS A 1 209 ? 4.051 12.124 -5.953 1.00 86.38 209 LYS A C 1
ATOM 1748 O O . LYS A 1 209 ? 2.886 12.496 -5.844 1.00 86.38 209 LYS A O 1
ATOM 1753 N N . ASN A 1 210 ? 4.438 10.873 -5.703 1.00 87.25 210 ASN A N 1
ATOM 1754 C CA . ASN A 1 210 ? 3.488 9.823 -5.324 1.00 87.25 210 ASN A CA 1
ATOM 1755 C C . ASN A 1 210 ? 2.805 10.134 -3.990 1.00 87.25 210 ASN A C 1
ATOM 1757 O O . ASN A 1 210 ? 1.587 9.994 -3.893 1.00 87.25 210 ASN A O 1
ATOM 1761 N N . LEU A 1 211 ? 3.561 10.635 -3.009 1.00 91.00 211 LEU A N 1
ATOM 1762 C CA . LEU A 1 211 ? 3.039 11.065 -1.715 1.00 91.00 211 LEU A CA 1
ATOM 1763 C C . LEU A 1 211 ? 1.965 12.147 -1.886 1.00 91.00 211 LEU A C 1
ATOM 1765 O O . LEU A 1 211 ? 0.847 11.986 -1.403 1.00 91.00 211 LEU A O 1
ATOM 1769 N N . ILE A 1 212 ? 2.278 13.231 -2.600 1.00 90.75 212 ILE A N 1
ATOM 1770 C CA . ILE A 1 212 ? 1.357 14.365 -2.740 1.00 90.75 212 ILE A CA 1
ATOM 1771 C C . ILE A 1 212 ? 0.115 13.966 -3.544 1.00 90.75 212 ILE A C 1
ATOM 1773 O O . ILE A 1 212 ? -1.003 14.289 -3.142 1.00 90.75 212 ILE A O 1
ATOM 1777 N N . ILE A 1 213 ? 0.285 13.224 -4.645 1.00 90.31 213 ILE A N 1
ATOM 1778 C CA . ILE A 1 213 ? -0.841 12.724 -5.446 1.00 90.31 213 ILE A CA 1
ATOM 1779 C C . ILE A 1 213 ? -1.741 11.825 -4.591 1.00 90.31 213 ILE A C 1
ATOM 1781 O O . ILE A 1 213 ? -2.957 12.002 -4.589 1.00 90.31 213 ILE A O 1
ATOM 1785 N N . SER A 1 214 ? -1.158 10.905 -3.823 1.00 92.62 214 SER A N 1
ATOM 1786 C CA . SER A 1 214 ? -1.911 9.990 -2.960 1.00 92.62 214 SER A CA 1
ATOM 1787 C C . SER A 1 214 ? -2.664 10.724 -1.851 1.00 92.62 214 SER A C 1
ATOM 1789 O O . SER A 1 214 ? -3.805 10.373 -1.563 1.00 92.62 214 SER A O 1
ATOM 1791 N N . LEU A 1 215 ? -2.079 11.775 -1.263 1.00 92.88 215 LEU A N 1
ATOM 1792 C CA . LEU A 1 215 ? -2.757 12.630 -0.281 1.00 92.88 215 LEU A CA 1
ATOM 1793 C C . LEU A 1 215 ? -3.934 13.394 -0.900 1.00 92.88 215 LEU A C 1
ATOM 1795 O O . LEU A 1 215 ? -5.002 13.457 -0.292 1.00 92.88 215 LEU A O 1
ATOM 1799 N N . CYS A 1 216 ? -3.772 13.929 -2.114 1.00 91.56 216 CYS A N 1
ATOM 1800 C CA . CYS A 1 216 ? -4.854 14.601 -2.837 1.00 91.56 216 CYS A CA 1
ATOM 1801 C C . CYS A 1 216 ? -5.996 13.627 -3.165 1.00 91.56 216 CYS A C 1
ATOM 1803 O O . CYS A 1 216 ? -7.164 13.946 -2.953 1.00 91.56 216 CYS A O 1
ATOM 1805 N N . ILE A 1 217 ? -5.670 12.416 -3.630 1.00 90.94 217 ILE A N 1
ATOM 1806 C CA . ILE A 1 217 ? -6.659 11.363 -3.901 1.00 90.94 217 ILE A CA 1
ATOM 1807 C C . ILE A 1 217 ? -7.377 10.960 -2.613 1.00 90.94 217 ILE A C 1
ATOM 1809 O O . ILE A 1 217 ? -8.604 10.898 -2.592 1.00 90.94 217 ILE A O 1
ATOM 1813 N N . LEU A 1 218 ? -6.635 10.724 -1.529 1.00 91.19 218 LEU A N 1
ATOM 1814 C CA . LEU A 1 218 ? -7.214 10.381 -0.235 1.00 91.19 218 LEU A CA 1
ATOM 1815 C C . LEU A 1 218 ? -8.153 11.486 0.263 1.00 91.19 218 LEU A C 1
ATOM 1817 O O . LEU A 1 218 ? -9.244 11.183 0.738 1.00 91.19 218 LEU A O 1
ATOM 1821 N N . HIS A 1 219 ? -7.768 12.756 0.120 1.00 89.62 219 HIS A N 1
ATOM 1822 C CA . HIS A 1 219 ? -8.625 13.892 0.452 1.00 89.62 219 HIS A CA 1
ATOM 1823 C C . HIS A 1 219 ? -9.939 13.857 -0.342 1.00 89.62 219 HIS A C 1
ATOM 1825 O O . HIS A 1 219 ? -11.017 13.960 0.246 1.00 89.62 219 HIS A O 1
ATOM 1831 N N . VAL A 1 220 ? -9.865 13.643 -1.660 1.00 88.12 220 VAL A N 1
ATOM 1832 C CA . VAL A 1 220 ? -11.055 13.516 -2.514 1.00 88.12 220 VAL A CA 1
ATOM 1833 C C . VAL A 1 220 ? -11.926 12.341 -2.063 1.00 88.12 220 VAL A C 1
ATOM 1835 O O . VAL A 1 220 ? -13.131 12.525 -1.899 1.00 88.12 220 VAL A O 1
ATOM 1838 N N . ILE A 1 221 ? -11.346 11.171 -1.782 1.00 85.44 221 ILE A N 1
ATOM 1839 C CA . ILE A 1 221 ? -12.082 9.999 -1.280 1.00 85.44 221 ILE A CA 1
ATOM 1840 C C . ILE A 1 221 ? -12.797 10.335 0.035 1.00 85.44 221 ILE A C 1
ATOM 1842 O O . ILE A 1 221 ? -14.016 10.201 0.123 1.00 85.44 221 ILE A O 1
ATOM 1846 N N . LEU A 1 222 ? -12.071 10.838 1.037 1.00 84.06 222 LEU A N 1
ATOM 1847 C CA . LEU A 1 222 ? -12.622 11.160 2.357 1.00 84.06 222 LEU A CA 1
ATOM 1848 C C . LEU A 1 222 ? -13.717 12.231 2.293 1.00 84.06 222 LEU A C 1
ATOM 1850 O O . LEU A 1 222 ? -14.712 12.126 3.006 1.00 84.06 222 LEU A O 1
ATOM 1854 N N . SER A 1 223 ? -13.575 13.229 1.416 1.00 81.88 223 SER A N 1
ATOM 1855 C CA . SER A 1 223 ? -14.582 14.284 1.242 1.00 81.88 223 SER A CA 1
ATOM 1856 C C . SER A 1 223 ? -15.916 13.759 0.688 1.00 81.88 223 SER A C 1
ATOM 1858 O O . SER A 1 223 ? -16.970 14.315 0.997 1.00 81.88 223 SER A O 1
ATOM 1860 N N . ASN A 1 224 ? -15.881 12.663 -0.079 1.00 81.75 224 ASN A N 1
ATOM 1861 C CA . ASN A 1 224 ? -17.054 12.064 -0.720 1.00 81.75 224 ASN A CA 1
ATOM 1862 C C . ASN A 1 224 ? -17.647 10.880 0.062 1.00 81.75 224 ASN A C 1
ATOM 1864 O O . ASN A 1 224 ? -18.777 10.469 -0.210 1.00 81.75 224 ASN A O 1
ATOM 1868 N N . ILE A 1 225 ? -16.940 10.351 1.065 1.00 76.31 225 ILE A N 1
ATOM 1869 C CA . ILE A 1 225 ? -17.507 9.367 1.990 1.00 76.31 225 ILE A CA 1
ATOM 1870 C C . ILE A 1 225 ? -18.503 10.090 2.911 1.00 76.31 225 ILE A C 1
ATOM 1872 O O . ILE A 1 225 ? -18.139 10.954 3.717 1.00 76.31 225 ILE A O 1
ATOM 1876 N N . LYS A 1 226 ? -19.792 9.744 2.794 1.00 64.62 226 LYS A N 1
ATOM 1877 C CA . LYS A 1 226 ? -20.832 10.243 3.706 1.00 64.62 226 LYS A CA 1
ATOM 1878 C C . LYS A 1 226 ? -20.613 9.654 5.107 1.00 64.62 226 LYS A C 1
ATOM 1880 O O . LYS A 1 226 ? -20.344 8.458 5.218 1.00 64.62 226 LYS A O 1
ATOM 1885 N N . PRO A 1 227 ? -20.771 10.437 6.188 1.00 56.56 227 PRO A N 1
ATOM 1886 C CA . PRO A 1 227 ? -20.670 9.939 7.548 1.00 56.56 227 PRO A CA 1
ATOM 1887 C C . PRO A 1 227 ? -22.045 9.378 7.920 1.00 56.56 227 PRO A C 1
ATOM 1889 O O . PRO A 1 227 ? -22.846 10.035 8.569 1.00 56.56 227 PRO A O 1
ATOM 1892 N N . SER A 1 228 ? -22.398 8.211 7.394 1.00 50.69 228 SER A N 1
ATOM 1893 C CA . SER A 1 228 ? -23.602 7.501 7.835 1.00 50.69 228 SER A CA 1
ATOM 1894 C C . SER A 1 228 ? -23.473 6.013 7.539 1.00 50.69 228 SER A C 1
ATOM 1896 O O . SER A 1 228 ? -22.747 5.629 6.622 1.00 50.69 228 SER A O 1
ATOM 1898 N N . ASP A 1 229 ? -24.193 5.206 8.319 1.00 51.03 229 ASP A N 1
ATOM 1899 C CA . ASP A 1 229 ? -24.252 3.734 8.370 1.00 51.03 229 ASP A CA 1
ATOM 1900 C C . ASP A 1 229 ? -24.324 2.972 7.031 1.00 51.03 229 ASP A C 1
ATOM 1902 O O . ASP A 1 229 ? -24.316 1.743 7.021 1.00 51.03 229 ASP A O 1
ATOM 1906 N N . SER A 1 230 ? -24.404 3.643 5.881 1.00 49.03 230 SER A N 1
ATOM 1907 C CA . SER A 1 230 ? -24.438 2.972 4.583 1.00 49.03 230 SER A CA 1
ATOM 1908 C C . SER A 1 230 ? -23.089 2.341 4.218 1.00 49.03 230 SER A C 1
ATOM 1910 O O . SER A 1 230 ? -23.076 1.228 3.699 1.00 49.03 230 SER A O 1
ATOM 1912 N N . PHE A 1 231 ? -21.949 2.971 4.529 1.00 53.34 231 PHE A N 1
ATOM 1913 C CA . PHE A 1 231 ? -20.637 2.421 4.152 1.00 53.34 231 PHE A CA 1
ATOM 1914 C C . PHE A 1 231 ? -20.311 1.132 4.925 1.00 53.34 231 PHE A C 1
ATOM 1916 O O . PHE A 1 231 ? -19.866 0.151 4.331 1.00 53.34 231 PHE A O 1
ATOM 1923 N N . SER A 1 232 ? -20.630 1.089 6.224 1.00 51.09 232 SER A N 1
ATOM 1924 C CA . SER A 1 232 ? -20.506 -0.116 7.055 1.00 51.09 232 SER A CA 1
ATOM 1925 C C . SER A 1 232 ? -21.492 -1.212 6.631 1.00 51.09 232 SER A C 1
ATOM 1927 O O . SER A 1 232 ? -21.086 -2.364 6.493 1.00 51.09 232 SER A O 1
ATOM 1929 N N . ARG A 1 233 ? -22.761 -0.873 6.347 1.00 49.09 233 ARG A N 1
ATOM 1930 C CA . ARG A 1 233 ? -23.775 -1.843 5.882 1.00 49.09 233 ARG A CA 1
ATOM 1931 C C . ARG A 1 233 ? -23.447 -2.453 4.523 1.00 49.09 233 ARG A C 1
ATOM 1933 O O . ARG A 1 233 ? -23.665 -3.642 4.326 1.00 49.09 233 ARG A O 1
ATOM 1940 N N . THR A 1 234 ? -22.910 -1.658 3.599 1.00 52.72 234 THR A N 1
ATOM 1941 C CA . THR A 1 234 ? -22.585 -2.135 2.247 1.00 52.72 234 THR A CA 1
ATOM 1942 C C . THR A 1 234 ? -21.364 -3.055 2.286 1.00 52.72 234 THR A C 1
ATOM 1944 O O . THR A 1 234 ? -21.352 -4.079 1.617 1.00 52.72 234 THR A O 1
ATOM 1947 N N . LEU A 1 235 ? -20.364 -2.752 3.124 1.00 52.09 235 LEU A N 1
ATOM 1948 C CA . LEU A 1 235 ? -19.159 -3.576 3.270 1.00 52.09 235 LEU A CA 1
ATOM 1949 C C . LEU A 1 235 ? -19.366 -4.860 4.071 1.00 52.09 235 LEU A C 1
ATOM 1951 O O . LEU A 1 235 ? -18.743 -5.862 3.736 1.00 52.09 235 LEU A O 1
ATOM 1955 N N . HIS A 1 236 ? -20.275 -4.872 5.051 1.00 49.56 236 HIS A N 1
ATOM 1956 C CA . HIS A 1 236 ? -20.693 -6.113 5.714 1.00 49.56 236 HIS A CA 1
ATOM 1957 C C . HIS A 1 236 ? -21.301 -7.132 4.745 1.00 49.56 236 HIS A C 1
ATOM 1959 O O . HIS A 1 236 ? -21.254 -8.322 5.020 1.00 49.56 236 HIS A O 1
ATOM 1965 N N . HIS A 1 237 ? -21.843 -6.684 3.612 1.00 43.53 237 HIS A N 1
ATOM 1966 C CA . HIS A 1 237 ? -22.397 -7.575 2.597 1.00 43.53 237 HIS A CA 1
ATOM 1967 C C . HIS A 1 237 ? -21.324 -8.230 1.705 1.00 43.53 237 HIS A C 1
ATOM 1969 O O . HIS A 1 237 ? -21.623 -9.192 0.999 1.00 43.53 237 HIS A O 1
ATOM 1975 N N . PHE A 1 238 ? -20.090 -7.708 1.738 1.00 41.09 238 PHE A N 1
ATOM 1976 C CA . PHE A 1 238 ? -18.930 -8.187 0.976 1.00 41.09 238 PHE A CA 1
ATOM 1977 C C . PHE A 1 238 ? -17.838 -8.830 1.859 1.00 41.09 238 PHE A C 1
ATOM 1979 O O . PHE A 1 238 ? -16.780 -9.188 1.333 1.00 41.09 238 PHE A O 1
ATOM 1986 N N . ALA A 1 239 ? -18.060 -8.938 3.175 1.00 41.69 239 ALA A N 1
ATOM 1987 C CA . ALA A 1 239 ? -17.155 -9.542 4.161 1.00 41.69 239 ALA A CA 1
ATOM 1988 C C . ALA A 1 239 ? -17.700 -10.888 4.651 1.00 41.69 239 ALA A C 1
ATOM 1990 O O . ALA A 1 239 ? -16.864 -11.799 4.860 1.00 41.69 239 ALA A O 1
#

Sequence (239 aa):
MRNLYFVIIFFVISGFLINYLLLIEEKSNNNIKIGAFYIRRALRVLPVFLVYFAFILLQPFEPNDLTLKNILHIITFTVNFDDSRVWSTGHFWSLGIEEQFYITWPLLFIAYKKRRKQVLIILIGCSCIIRALHYKYQTPIYDLHHFFTFSDAIMIGSLGAIFYFENPKLIDFQIFRRPVMQLISLSTIVAILYFSSNLMMAVLTVPFKNLIISLCILHVILSNIKPSDSFSRTLHHFA

Radius of gyration: 19.02 Å; chains: 1; bounding box: 47×45×49 Å

Foldseek 3Di:
DVVVLVLLLVLLQLLQVLLLVQVVCCVPPVDDPLVVSVVLVCVVPVVVLVVLVVVLVPDPDDPVQDDPVLVVCLVQLNLLVDPPHDPSSVVSLSVSLSVVCSVPVVVCCVVQVVCSLVVLVVLLVQLLVVQLVCVVVVPDPSNCSHSSNQSNSNSLSNNLNVCCVVCVPVLVPVVLLPVVLLVVLVVVLVVLVVCCVPPVCVSPSRSCVSVSNSVSSSSVVSSPDDPDPPVVVVVVVSD

pLDDT: mean 81.91, std 12.64, range [41.09, 96.56]

Secondary structure (DSSP, 8-state):
-THHHHHHHHHHHHHHHHHHHHHHHHHHHSS--HHHHHHHHHHHHHHHHHHHHHHHHTS---TTTS-HHHHHHHHTT-GGG-TT--HHHHTHHHHHHHHHHHHHHHHHHHHTTTTHHHHHHHHHHHHHHHHHHHHHHT--GGGGGSHHHHTHHHHHHHHHHHHHHH-HHHHT-TTTT-HHHHHHHHHHHHHHHHHTT-GGGHHHHHHHHHHHHHHHHHHHHHHHS-SSTHHHHHHHT--